Protein AF-A0A4P9XPT5-F1 (afdb_monomer_lite)

InterPro domains:
  IPR007276 Nucleolar protein 14 [PF04147] (50-233)
  IPR007276 Nucleolar protein 14 [PTHR23183] (13-233)

pLDDT: mean 75.63, std 17.25, range [37.19, 98.19]

Sequence (233 aa):
SALKRLKQSLSSAGLIGPTARTQHGKNKQKKTRGAAGDAGAMAERKKRLAQVEQALNPFETKTTRQKHEVVGRKTKGIVGRPGLTKQVGEEKRRKTLLVEMHNKNKAGGIVDRRFGENDTNMSLEDKMLERFTKERQRRSRSGGAGARTFNLEDDGSGDESGLMNLTHMGQSLADIDEFDDYGLGASDDEQGASGKGAISRDIVSQLHFGGFEPVDSNADPDRQKTRAEVMKE

Foldseek 3Di:
DLVVVLVVLCVVLLNDDPSVVVVVPPPPPCVPPPPVVVVVVVVSSVVSVVVSVVVSDCVQKDADDDPDDDPPDDDPPRIDGVVVVVVVVVVVCVVPVVVCVVCVPPPDDDDDPQPCPPPPPDDPVNSVVVVVVVVVVVVVCCVPPNVVLPPPVVVPDDDPDPPPQDDDPRHGPVPPPDPVVVPPPPPPPDPDDDDDPDDDPVCCQPPVDDDPDDPPDDDDPPDDDDPVRVVVD

Radius of gyration: 38.87 Å; chains: 1; bounding box: 85×74×91 Å

Secondary structure (DSSP, 8-state):
-HHHHHHHHHHHTTSSSHHHHHHHHS-GGGGG--HHHHHHHHHHHHHHHHHHHHHH-GGG-EEPPPSS--TT---TTSEE-HHHHHHHHHHHHHHTHHHHHHTTT---------TTSS-SSS-HHHHHHHHHHHHHHHHHHHTTTTSTTT-GGGTTS-----S-S-EETTEEGGG---GGGGT-S-------SS--SS--HHHHHHHTS---S-------TTSPPPHHHHTT-

Organism: NCBI:txid78915

Structure (mmCIF, N/CA/C/O backbone):
data_AF-A0A4P9XPT5-F1
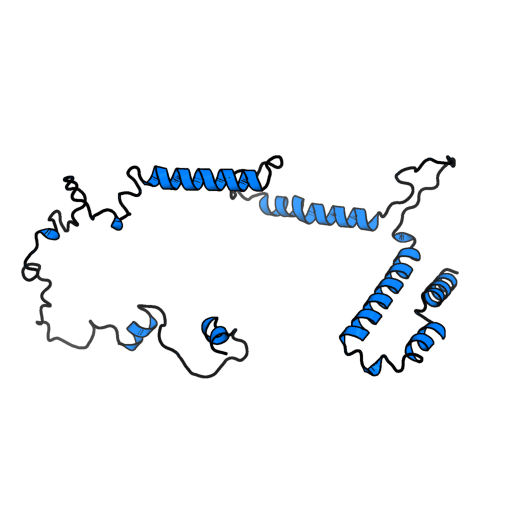#
_entry.id   AF-A0A4P9XPT5-F1
#
loop_
_atom_site.group_PDB
_atom_site.id
_atom_site.type_symbol
_atom_site.label_atom_id
_atom_site.label_alt_id
_atom_site.label_comp_id
_atom_site.label_asym_id
_atom_site.label_entity_id
_atom_site.label_seq_id
_atom_site.pdbx_PDB_ins_code
_atom_site.Cartn_x
_atom_site.Cartn_y
_atom_site.Cartn_z
_atom_site.occupancy
_atom_site.B_iso_or_equiv
_atom_site.auth_seq_id
_atom_site.auth_comp_id
_atom_site.auth_asym_id
_atom_site.auth_atom_id
_atom_site.pdbx_PDB_model_num
ATOM 1 N N . SER A 1 1 ? -13.801 8.825 33.458 1.00 91.75 1 SER A N 1
ATOM 2 C CA . SER A 1 1 ? -12.422 8.323 33.277 1.00 91.75 1 SER A CA 1
ATOM 3 C C . SER A 1 1 ? -12.341 7.425 32.048 1.00 91.75 1 SER A C 1
ATOM 5 O O . SER A 1 1 ? -13.257 6.630 31.833 1.00 91.75 1 SER A O 1
ATOM 7 N N . ALA A 1 2 ? -11.271 7.548 31.254 1.00 90.00 2 ALA A N 1
ATOM 8 C CA . ALA A 1 2 ? -11.006 6.703 30.084 1.00 90.00 2 ALA A CA 1
ATOM 9 C C . ALA A 1 2 ? -10.964 5.208 30.449 1.00 90.00 2 ALA A C 1
ATOM 11 O O . ALA A 1 2 ? -11.564 4.385 29.762 1.00 90.00 2 ALA A O 1
ATOM 12 N N . LEU A 1 3 ? -10.387 4.874 31.608 1.00 93.12 3 LEU A N 1
ATOM 13 C CA . LEU A 1 3 ? -10.322 3.502 32.114 1.00 93.12 3 LEU A CA 1
ATOM 14 C C . LEU A 1 3 ? -11.712 2.887 32.344 1.00 93.12 3 LEU A C 1
ATOM 16 O O . LEU A 1 3 ? -11.932 1.717 32.043 1.00 93.12 3 LEU A O 1
ATOM 20 N N . LYS A 1 4 ? -12.675 3.674 32.845 1.00 94.81 4 LYS A N 1
ATOM 21 C CA . LYS A 1 4 ? -14.059 3.208 33.047 1.00 94.81 4 LYS A CA 1
ATOM 22 C C . LYS A 1 4 ? -14.723 2.867 31.707 1.00 94.81 4 LYS A C 1
ATOM 24 O O . LYS A 1 4 ? -15.371 1.830 31.607 1.00 94.81 4 LYS A O 1
ATOM 29 N N . ARG A 1 5 ? -14.507 3.697 30.677 1.00 92.69 5 ARG A N 1
ATOM 30 C CA . ARG A 1 5 ? -15.014 3.464 29.312 1.00 92.69 5 ARG A CA 1
ATOM 31 C C . ARG A 1 5 ? -14.376 2.228 28.673 1.00 92.69 5 ARG A C 1
ATOM 33 O O . ARG A 1 5 ? -15.099 1.425 28.098 1.00 92.69 5 ARG A O 1
ATOM 40 N N . LEU A 1 6 ? -13.064 2.030 28.845 1.00 93.12 6 LEU A N 1
ATOM 41 C CA . LEU A 1 6 ? -12.367 0.820 28.388 1.00 93.12 6 LEU A CA 1
ATOM 42 C C . LEU A 1 6 ? -12.953 -0.440 29.034 1.00 93.12 6 LEU A C 1
ATOM 44 O O . LEU A 1 6 ? -13.337 -1.368 28.331 1.00 93.12 6 LEU A O 1
ATOM 48 N N . LYS A 1 7 ? -13.071 -0.460 30.369 1.00 93.50 7 LYS A N 1
ATOM 49 C CA . LYS A 1 7 ? -13.628 -1.606 31.109 1.00 93.50 7 LYS A CA 1
ATOM 50 C C . LYS A 1 7 ? -15.060 -1.924 30.673 1.00 93.50 7 LYS A C 1
ATOM 52 O O . LYS A 1 7 ? -15.394 -3.092 30.495 1.00 93.50 7 LYS A O 1
ATOM 57 N N . GLN A 1 8 ? -15.887 -0.899 30.468 1.00 93.38 8 GLN A N 1
ATOM 58 C CA . GLN A 1 8 ? -17.257 -1.065 29.988 1.00 93.38 8 GLN A CA 1
ATOM 59 C C . GLN A 1 8 ? -17.301 -1.607 28.551 1.00 93.38 8 GLN A C 1
ATOM 61 O O . GLN A 1 8 ? -18.036 -2.557 28.307 1.00 93.38 8 GLN A O 1
ATOM 66 N N . SER A 1 9 ? -16.478 -1.070 27.643 1.00 93.19 9 SER A N 1
ATOM 67 C CA . SER A 1 9 ? -16.389 -1.504 26.239 1.00 93.19 9 SER A CA 1
ATOM 68 C C . SER A 1 9 ? -15.895 -2.950 26.100 1.00 93.19 9 SER A C 1
ATOM 70 O O . SER A 1 9 ? -16.480 -3.755 25.378 1.00 93.19 9 SER A O 1
ATOM 72 N N . LEU A 1 10 ? -14.867 -3.331 26.867 1.00 92.69 10 LEU A N 1
ATOM 73 C CA . LEU A 1 10 ? -14.381 -4.713 26.909 1.00 92.69 10 LEU A CA 1
ATOM 74 C C . LEU A 1 10 ? -15.430 -5.673 27.488 1.00 92.69 10 LEU A C 1
ATOM 76 O O . LEU A 1 10 ? -15.540 -6.812 27.033 1.00 92.69 10 LEU A O 1
ATOM 80 N N . SER A 1 11 ? -16.196 -5.226 28.488 1.00 92.56 11 SER A N 1
ATOM 81 C CA . SER A 1 11 ? -17.266 -6.022 29.099 1.00 92.56 11 SER A CA 1
ATOM 82 C C . SER A 1 11 ? -18.428 -6.228 28.124 1.00 92.56 11 SER A C 1
ATOM 84 O O . SER A 1 11 ? -18.873 -7.358 27.925 1.00 92.56 11 SER A O 1
ATOM 86 N N . SER A 1 12 ? -18.865 -5.167 27.432 1.00 91.00 12 SER A N 1
ATOM 87 C CA . SER A 1 12 ? -19.923 -5.246 26.416 1.00 91.00 12 SER A CA 1
ATOM 88 C C . SER A 1 12 ? -19.508 -6.061 25.191 1.00 91.00 12 SER A C 1
ATOM 90 O O . SER A 1 12 ? -20.332 -6.761 24.615 1.00 91.00 12 SER A O 1
ATOM 92 N N . ALA A 1 13 ? -18.224 -6.029 24.820 1.00 89.56 13 ALA A N 1
ATOM 93 C CA . ALA A 1 13 ? -17.664 -6.880 23.770 1.00 89.56 13 ALA A CA 1
ATOM 94 C C . ALA A 1 13 ? -17.514 -8.360 24.194 1.00 89.56 13 ALA A C 1
ATOM 96 O O . ALA A 1 13 ? -17.119 -9.203 23.381 1.00 89.56 13 ALA A O 1
ATOM 97 N N . GLY A 1 14 ? -17.804 -8.690 25.460 1.00 88.00 14 GLY A N 1
ATOM 98 C CA . GLY A 1 14 ? -17.687 -10.041 26.011 1.00 88.00 14 GLY A CA 1
ATOM 99 C C . GLY A 1 14 ? -16.242 -10.530 26.134 1.00 88.00 14 GLY A C 1
ATOM 100 O O . GLY A 1 14 ? -16.008 -11.736 26.149 1.00 88.00 14 GLY A O 1
ATOM 101 N N . LEU A 1 15 ? -15.268 -9.612 26.185 1.00 86.38 15 LEU A N 1
ATOM 102 C CA . LEU A 1 15 ? -13.836 -9.915 26.295 1.00 86.38 15 LEU A CA 1
ATOM 103 C C . LEU A 1 15 ? -13.384 -10.067 27.754 1.00 86.38 15 LEU A C 1
ATOM 105 O O . LEU A 1 15 ? -12.430 -10.797 28.024 1.00 86.38 15 LEU A O 1
ATOM 109 N N . ILE A 1 16 ? -14.062 -9.387 28.684 1.00 88.00 16 ILE A N 1
ATOM 110 C CA . ILE A 1 16 ? -13.792 -9.419 30.128 1.00 88.00 16 ILE A CA 1
ATOM 111 C C . ILE A 1 16 ? -15.097 -9.633 30.910 1.00 88.00 16 ILE A C 1
ATOM 113 O O . ILE A 1 16 ? -16.176 -9.296 30.430 1.00 88.00 16 ILE A O 1
ATOM 117 N N . GLY A 1 17 ? -15.007 -10.179 32.126 1.00 83.69 17 GLY A N 1
ATOM 118 C CA . GLY A 1 17 ? -16.152 -10.361 33.024 1.00 83.69 17 GLY A CA 1
ATOM 119 C C . GLY A 1 17 ? -16.751 -11.778 33.027 1.00 83.69 17 GLY A C 1
ATOM 120 O O . GLY A 1 17 ? -16.202 -12.700 32.419 1.00 83.69 17 GLY A O 1
ATOM 121 N N . PRO A 1 18 ? -17.851 -12.003 33.771 1.00 76.94 18 PRO A N 1
ATOM 122 C CA . PRO A 1 18 ? -18.497 -13.316 33.879 1.00 76.94 18 PRO A CA 1
ATOM 123 C C . PRO A 1 18 ? -19.087 -13.781 32.540 1.00 76.94 18 PRO A C 1
ATOM 125 O O . PRO A 1 18 ? -19.004 -14.961 32.206 1.00 76.94 18 PRO A O 1
ATOM 128 N N . THR A 1 19 ? -19.584 -12.851 31.722 1.00 69.06 19 THR A N 1
ATOM 129 C CA . THR A 1 19 ? -20.122 -13.107 30.377 1.00 69.06 19 THR A CA 1
ATOM 130 C C . THR A 1 19 ? -19.079 -13.723 29.439 1.00 69.06 19 THR A C 1
ATOM 132 O O . THR A 1 19 ? -19.399 -14.672 28.724 1.00 69.06 19 THR A O 1
ATOM 135 N N . ALA A 1 20 ? -17.815 -13.293 29.527 1.00 68.44 20 ALA A N 1
ATOM 136 C CA . ALA A 1 20 ? -16.694 -13.866 28.774 1.00 68.44 20 ALA A CA 1
ATOM 137 C C . ALA A 1 20 ? -16.430 -15.347 29.120 1.00 68.44 20 ALA A C 1
ATOM 139 O O . ALA A 1 20 ? -16.076 -16.140 28.250 1.00 68.44 20 ALA A O 1
ATOM 140 N N . ARG A 1 21 ? -16.645 -15.744 30.385 1.00 63.12 21 ARG A N 1
ATOM 141 C CA . ARG A 1 21 ? -16.463 -17.131 30.861 1.00 63.12 21 ARG A CA 1
ATOM 142 C C . ARG A 1 21 ? -17.658 -18.031 30.542 1.00 63.12 21 ARG A C 1
ATOM 144 O O . ARG A 1 21 ? -17.477 -19.203 30.223 1.00 63.12 21 ARG A O 1
ATOM 151 N N . THR A 1 22 ? -18.879 -17.494 30.568 1.00 56.19 22 THR A N 1
ATOM 152 C CA . THR A 1 22 ? -20.107 -18.287 30.344 1.00 56.19 22 THR A CA 1
ATOM 153 C C . THR A 1 22 ? -20.252 -18.848 28.926 1.00 56.19 22 THR A C 1
ATOM 155 O O . THR A 1 22 ? -20.901 -19.876 28.747 1.00 56.19 22 THR A O 1
ATOM 158 N N . GLN A 1 23 ? -19.590 -18.245 27.933 1.00 54.78 23 GLN A N 1
ATOM 159 C CA . GLN A 1 23 ? -19.525 -18.768 26.560 1.00 54.78 23 GLN A CA 1
ATOM 160 C C . GLN A 1 23 ? -18.628 -20.016 26.442 1.00 54.78 23 GLN A C 1
ATOM 162 O O . GLN A 1 23 ? -18.761 -20.790 25.498 1.00 54.78 23 GLN A O 1
ATOM 167 N N . HIS A 1 24 ? -17.731 -20.240 27.408 1.00 51.66 24 HIS A N 1
ATOM 168 C CA . HIS A 1 24 ? -16.845 -21.405 27.445 1.00 51.66 24 HIS A CA 1
ATOM 169 C C . HIS A 1 24 ? -17.481 -22.613 28.162 1.00 51.66 24 HIS A C 1
ATOM 171 O O . HIS A 1 24 ? -17.104 -23.750 27.903 1.00 51.66 24 HIS A O 1
ATOM 177 N N . GLY A 1 25 ? -18.472 -22.382 29.035 1.00 46.56 25 GLY A N 1
ATOM 178 C CA . GLY A 1 25 ? -19.049 -23.414 29.909 1.00 46.56 25 GLY A CA 1
ATOM 179 C C . GLY A 1 25 ? -20.320 -24.116 29.411 1.00 46.56 25 GLY A C 1
ATOM 180 O O . GLY A 1 25 ? -20.680 -25.147 29.969 1.00 46.56 25 GLY A O 1
ATOM 181 N N . LYS A 1 26 ? -21.019 -23.599 28.387 1.00 49.19 26 LYS A N 1
ATOM 182 C CA . LYS A 1 26 ? -22.335 -24.140 27.969 1.00 49.19 26 LYS A CA 1
ATOM 183 C C . LYS A 1 26 ? -22.327 -25.055 26.738 1.00 49.19 26 LYS A C 1
ATOM 185 O O . LYS A 1 26 ? -23.293 -25.780 26.532 1.00 49.19 26 LYS A O 1
ATOM 190 N N . ASN A 1 27 ? -21.239 -25.121 25.968 1.00 48.41 27 ASN A N 1
ATOM 191 C CA . ASN A 1 27 ? -21.180 -25.979 24.780 1.00 48.41 27 ASN A CA 1
ATOM 192 C C . ASN A 1 27 ? -20.414 -27.277 25.055 1.00 48.41 27 ASN A C 1
ATOM 194 O O . ASN A 1 27 ? -19.260 -27.434 24.656 1.00 48.41 27 ASN A O 1
ATOM 198 N N . LYS A 1 28 ? -21.106 -28.262 25.645 1.00 47.75 28 LYS A N 1
ATOM 199 C CA . LYS A 1 28 ? -20.673 -29.677 25.682 1.00 47.75 28 LYS A CA 1
ATOM 200 C C . LYS A 1 28 ? -20.378 -30.253 24.279 1.00 47.75 28 LYS A C 1
ATOM 202 O O . LYS A 1 28 ? -19.689 -31.258 24.178 1.00 47.75 28 LYS A O 1
ATOM 207 N N . GLN A 1 29 ? -20.815 -29.583 23.207 1.00 51.34 29 GLN A N 1
ATOM 208 C CA . GLN A 1 29 ? -20.503 -29.915 21.810 1.00 51.34 29 GLN A CA 1
ATOM 209 C C . GLN A 1 29 ? -19.170 -29.354 21.274 1.00 51.34 29 GLN A C 1
ATOM 211 O O . GLN A 1 29 ? -18.827 -29.609 20.126 1.00 51.34 29 GLN A O 1
ATOM 216 N N . LYS A 1 30 ? -18.384 -28.594 22.054 1.00 52.25 30 LYS A N 1
ATOM 217 C CA . LYS A 1 30 ? -17.086 -28.077 21.570 1.00 52.25 30 LYS A CA 1
ATOM 218 C C . LYS A 1 30 ? -15.934 -29.086 21.692 1.00 52.25 30 LYS A C 1
ATOM 220 O O . LYS A 1 30 ? -14.900 -28.870 21.077 1.00 52.25 30 LYS A O 1
ATOM 225 N N . LYS A 1 31 ? -16.123 -30.205 22.408 1.00 49.69 31 LYS A N 1
ATOM 226 C CA . LYS A 1 31 ? -15.125 -31.291 22.508 1.00 49.69 31 LYS A CA 1
ATOM 227 C C . LYS A 1 31 ? -14.880 -32.042 21.185 1.00 49.69 31 LYS A C 1
ATOM 229 O O . LYS A 1 31 ? -13.920 -32.793 21.112 1.00 49.69 31 LYS A O 1
ATOM 234 N N . THR A 1 32 ? -15.701 -31.828 20.153 1.00 51.91 32 THR A N 1
ATOM 235 C CA . THR A 1 32 ? -15.552 -32.454 18.821 1.00 51.91 32 THR A CA 1
ATOM 236 C C . THR A 1 32 ? -14.986 -31.510 17.759 1.00 51.91 32 THR A C 1
ATOM 238 O O . THR A 1 32 ? -14.671 -31.937 16.651 1.00 51.91 32 THR A O 1
ATOM 241 N N . ARG A 1 33 ? -14.833 -30.216 18.069 1.00 55.00 33 ARG A N 1
ATOM 242 C CA . ARG A 1 33 ? -14.182 -29.257 17.175 1.00 55.00 33 ARG A CA 1
ATOM 243 C C . ARG A 1 33 ? -12.695 -29.251 17.509 1.00 55.00 33 ARG A C 1
ATOM 245 O O . ARG A 1 33 ? -12.303 -28.636 18.494 1.00 55.00 33 ARG A O 1
ATOM 252 N N . GLY A 1 34 ? -11.893 -29.955 16.710 1.00 57.28 34 GLY A N 1
ATOM 253 C CA . GLY A 1 34 ? -10.428 -29.931 16.801 1.00 57.28 34 GLY A CA 1
ATOM 254 C C . GLY A 1 34 ? -9.836 -28.520 16.640 1.00 57.28 34 GLY A C 1
ATOM 255 O O . GLY A 1 34 ? -10.566 -27.531 16.561 1.00 57.28 34 GLY A O 1
ATOM 256 N N . ALA A 1 35 ? -8.508 -28.418 16.542 1.00 61.19 35 ALA A N 1
ATOM 257 C CA . ALA A 1 35 ? -7.750 -27.155 16.525 1.00 61.19 35 ALA A CA 1
ATOM 258 C C . ALA A 1 35 ? -8.332 -26.034 15.622 1.00 61.19 35 ALA A C 1
ATOM 260 O O . ALA A 1 35 ? -8.276 -24.855 15.977 1.00 61.19 35 ALA A O 1
ATOM 261 N N . ALA A 1 36 ? -8.977 -26.382 14.501 1.00 58.88 36 ALA A N 1
ATOM 262 C CA . ALA A 1 36 ? -9.632 -25.438 13.590 1.00 58.88 36 ALA A CA 1
ATOM 263 C C . ALA A 1 36 ? -10.799 -24.638 14.218 1.00 58.88 36 ALA A C 1
ATOM 265 O O . ALA A 1 36 ? -10.984 -23.458 13.916 1.00 58.88 36 ALA A O 1
ATOM 266 N N . GLY A 1 37 ? -11.584 -25.241 15.119 1.00 65.00 37 GLY A N 1
ATOM 267 C CA . GLY A 1 37 ? -12.699 -24.557 15.788 1.00 65.00 37 GLY A CA 1
ATOM 268 C C . GLY A 1 37 ? -12.259 -23.603 16.901 1.00 65.00 37 GLY A C 1
ATOM 269 O O . GLY A 1 37 ? -12.996 -22.675 17.249 1.00 65.00 37 GLY A O 1
ATOM 270 N N . ASP A 1 38 ? -11.062 -23.810 17.448 1.00 69.88 38 ASP A N 1
ATOM 271 C CA . ASP A 1 38 ? -10.470 -22.914 18.441 1.00 69.88 38 ASP A CA 1
ATOM 272 C C . ASP A 1 38 ? -9.763 -21.724 17.773 1.00 69.88 38 ASP A C 1
ATOM 274 O O . ASP A 1 38 ? -9.916 -20.579 18.206 1.00 69.88 38 ASP A O 1
ATOM 278 N N . ALA A 1 39 ? -9.122 -21.957 16.622 1.00 76.50 39 ALA A N 1
ATOM 279 C CA . ALA A 1 39 ? -8.556 -20.901 15.782 1.00 76.50 39 ALA A CA 1
ATOM 280 C C . ALA A 1 39 ? -9.610 -19.862 15.344 1.00 76.50 39 ALA A C 1
ATOM 282 O O . ALA A 1 39 ? -9.365 -18.656 15.433 1.00 76.50 39 ALA A O 1
ATOM 283 N N . GLY A 1 40 ? -10.810 -20.304 14.944 1.00 80.62 40 GLY A N 1
ATOM 284 C CA . GLY A 1 40 ? -11.911 -19.406 14.570 1.00 80.62 40 GLY A CA 1
ATOM 285 C C . GLY A 1 40 ? -12.417 -18.539 15.731 1.00 80.62 40 GLY A C 1
ATOM 286 O O . GLY A 1 40 ? -12.615 -17.334 15.571 1.00 80.62 40 GLY A O 1
ATOM 287 N N . ALA A 1 41 ? -12.553 -19.119 16.929 1.00 80.75 41 ALA A N 1
ATOM 288 C CA . ALA A 1 41 ? -12.962 -18.382 18.127 1.00 80.75 41 ALA A CA 1
ATOM 289 C C . ALA A 1 41 ? -11.900 -17.356 18.567 1.00 80.75 41 ALA A C 1
ATOM 291 O O . ALA A 1 41 ? -12.230 -16.240 18.979 1.00 80.75 41 ALA A O 1
ATOM 292 N N . MET A 1 42 ? -10.616 -17.702 18.436 1.00 82.75 42 MET A N 1
ATOM 293 C CA . MET A 1 42 ? -9.505 -16.784 18.691 1.00 82.75 42 MET A CA 1
ATOM 294 C C . MET A 1 42 ? -9.459 -15.635 17.678 1.00 82.75 42 MET A C 1
ATOM 296 O O . MET A 1 42 ? -9.241 -14.486 18.068 1.00 82.75 42 MET A O 1
ATOM 300 N N . ALA A 1 43 ? -9.700 -15.910 16.395 1.00 89.38 43 ALA A N 1
ATOM 301 C CA . ALA A 1 43 ? -9.763 -14.884 15.356 1.00 89.38 43 ALA A CA 1
ATOM 302 C C . ALA A 1 43 ? -10.911 -13.893 15.604 1.00 89.38 43 ALA A C 1
ATOM 304 O O . ALA A 1 43 ? -10.718 -12.678 15.518 1.00 89.38 43 ALA A O 1
ATOM 305 N N . GLU A 1 44 ? -12.087 -14.389 15.991 1.00 88.38 44 GLU A N 1
ATOM 306 C CA . GLU A 1 44 ? -13.225 -13.539 16.336 1.00 88.38 44 GLU A CA 1
ATOM 307 C C . GLU A 1 44 ? -12.930 -12.665 17.564 1.00 88.38 44 GLU A C 1
ATOM 309 O O . GLU A 1 44 ? -13.201 -11.461 17.562 1.00 88.38 44 GLU A O 1
ATOM 314 N N . ARG A 1 45 ? -12.293 -13.239 18.591 1.00 89.25 45 ARG A N 1
ATOM 315 C CA . ARG A 1 45 ? -11.852 -12.499 19.778 1.00 89.25 45 ARG A CA 1
ATOM 316 C C . ARG A 1 45 ? -10.857 -11.391 19.421 1.00 89.25 45 ARG A C 1
ATOM 318 O O . ARG A 1 4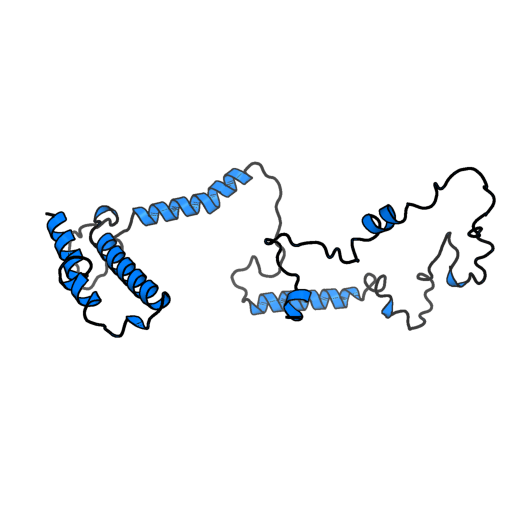5 ? -11.027 -10.264 19.885 1.00 89.25 45 ARG A O 1
ATOM 325 N N . LYS A 1 46 ? -9.863 -11.681 18.570 1.00 92.38 46 LYS A N 1
ATOM 326 C CA . LYS A 1 46 ? -8.903 -10.685 18.056 1.00 92.38 46 LYS A CA 1
ATOM 327 C C . LYS A 1 46 ? -9.607 -9.572 17.282 1.00 92.38 46 LYS A C 1
ATOM 329 O O . LYS A 1 46 ? -9.298 -8.405 17.492 1.00 92.38 46 LYS A O 1
ATOM 334 N N . LYS A 1 47 ? -10.593 -9.907 16.445 1.00 93.12 47 LYS A N 1
ATOM 335 C CA . LYS A 1 47 ? -11.385 -8.922 15.692 1.00 93.12 47 LYS A CA 1
ATOM 336 C C . LYS A 1 47 ? -12.155 -7.979 16.620 1.00 93.12 47 LYS A C 1
ATOM 338 O O . LYS A 1 47 ? -12.108 -6.768 16.425 1.00 93.12 47 LYS A O 1
ATOM 343 N N . ARG A 1 48 ? -12.831 -8.516 17.643 1.00 92.25 48 ARG A N 1
ATOM 344 C CA . ARG A 1 48 ? -13.552 -7.708 18.644 1.00 92.25 48 ARG A CA 1
ATOM 345 C C . ARG A 1 48 ? -12.600 -6.818 19.443 1.00 92.25 48 ARG A C 1
ATOM 347 O O . ARG A 1 48 ? -12.908 -5.653 19.669 1.00 92.25 48 ARG A O 1
ATOM 354 N N . LEU A 1 49 ? -11.435 -7.338 19.834 1.00 93.25 49 LEU A N 1
ATOM 355 C CA . LEU A 1 49 ? -10.412 -6.551 20.525 1.00 93.25 49 LEU A CA 1
ATOM 356 C C . LEU A 1 49 ? -9.905 -5.397 19.647 1.00 93.25 49 LEU A C 1
ATOM 358 O O . LEU A 1 49 ? -9.926 -4.254 20.092 1.00 93.25 49 LEU A O 1
ATOM 362 N N . ALA A 1 50 ? -9.566 -5.671 18.386 1.00 93.31 50 ALA A N 1
ATOM 363 C CA . ALA A 1 50 ? -9.114 -4.654 17.437 1.00 93.31 50 ALA A CA 1
ATOM 364 C C . ALA A 1 50 ? -10.168 -3.556 17.205 1.00 93.31 50 ALA A C 1
ATOM 366 O O . ALA A 1 50 ? -9.827 -2.384 17.067 1.00 93.31 50 ALA A O 1
ATOM 367 N N . GLN A 1 51 ? -11.459 -3.906 17.198 1.00 91.94 51 GLN A N 1
ATOM 368 C CA . GLN A 1 51 ? -12.543 -2.920 17.126 1.00 91.94 51 GLN A CA 1
ATOM 369 C C . GLN A 1 51 ? -12.577 -2.011 18.360 1.00 91.94 51 GLN A C 1
ATOM 371 O O . GLN A 1 51 ? -12.723 -0.798 18.216 1.00 91.94 51 GLN A O 1
ATOM 376 N N . VAL A 1 52 ? -12.416 -2.574 19.563 1.00 92.56 52 VAL A N 1
ATOM 377 C CA . VAL A 1 52 ? -12.358 -1.790 20.806 1.00 92.56 52 VAL A CA 1
ATOM 378 C C . VAL A 1 52 ? -11.133 -0.876 20.815 1.00 92.56 52 VAL A C 1
ATOM 380 O O . VAL A 1 52 ? -11.257 0.294 21.168 1.00 92.56 52 VAL A O 1
ATOM 383 N N . GLU A 1 53 ? -9.974 -1.374 20.388 1.00 91.25 53 GLU A N 1
ATOM 384 C CA . GLU A 1 53 ? -8.735 -0.594 20.289 1.00 91.25 53 GLU A CA 1
ATOM 385 C C . GLU A 1 53 ? -8.876 0.585 19.318 1.00 91.25 53 GLU A C 1
ATOM 387 O O . GLU A 1 53 ? -8.545 1.718 19.668 1.00 91.25 53 GLU A O 1
ATOM 392 N N . GLN A 1 54 ? -9.430 0.348 18.125 1.00 88.81 54 GLN A N 1
ATOM 393 C CA . GLN A 1 54 ? -9.647 1.397 17.124 1.00 88.81 54 GLN A CA 1
ATOM 394 C C . GLN A 1 54 ? -10.690 2.428 17.565 1.00 88.81 54 GLN A C 1
ATOM 396 O O . GLN A 1 54 ? -10.524 3.614 17.294 1.00 88.81 54 GLN A O 1
ATOM 401 N N . ALA A 1 55 ? -11.757 1.998 18.243 1.00 88.12 55 ALA A N 1
ATOM 402 C CA . ALA A 1 55 ? -12.811 2.897 18.706 1.00 88.12 55 ALA A CA 1
ATOM 403 C C . ALA A 1 55 ? -12.380 3.752 19.905 1.00 88.12 55 ALA A C 1
ATOM 405 O O . ALA A 1 55 ? -12.881 4.862 20.084 1.00 88.12 55 ALA A O 1
ATOM 406 N N . LEU A 1 56 ? -11.484 3.233 20.751 1.00 89.56 56 LEU A N 1
ATOM 407 C CA . LEU A 1 56 ? -11.087 3.905 21.984 1.00 89.56 56 LEU A CA 1
ATOM 408 C C . LEU A 1 56 ? -9.828 4.764 21.841 1.00 89.56 56 LEU A C 1
ATOM 410 O O . LEU A 1 56 ? -9.557 5.543 22.749 1.00 89.56 56 LEU A O 1
ATOM 414 N N . ASN A 1 57 ? -9.067 4.647 20.750 1.00 89.69 57 ASN A N 1
ATOM 415 C CA . ASN A 1 57 ? -7.884 5.473 20.522 1.00 89.69 57 ASN A CA 1
ATOM 416 C C . ASN A 1 57 ? -8.243 6.789 19.793 1.00 89.69 57 ASN A C 1
ATOM 418 O O . ASN A 1 57 ? -8.380 6.787 18.568 1.00 89.69 57 ASN A O 1
ATOM 422 N N . PRO A 1 58 ? -8.351 7.934 20.501 1.00 90.19 58 PRO A N 1
ATOM 423 C CA . PRO A 1 58 ? -8.701 9.205 19.873 1.00 90.19 58 PRO A CA 1
ATOM 424 C C . PRO A 1 58 ? -7.542 9.826 19.081 1.00 90.19 58 PRO A C 1
ATOM 426 O O . PRO A 1 58 ? -7.779 10.722 18.277 1.00 90.19 58 PRO A O 1
ATOM 429 N N . PHE A 1 59 ? -6.296 9.392 19.298 1.00 91.38 59 PHE A N 1
ATOM 430 C CA . PHE A 1 59 ? -5.113 10.028 18.707 1.00 91.38 59 PHE A CA 1
ATOM 431 C C . PHE A 1 59 ? -4.879 9.626 17.246 1.00 91.38 59 PHE A C 1
ATOM 433 O O . PHE A 1 59 ? -4.213 10.345 16.504 1.00 91.38 59 PHE A O 1
ATOM 440 N N . GLU A 1 60 ? -5.475 8.518 16.804 1.00 90.69 60 GLU A N 1
ATOM 441 C CA . GLU A 1 60 ? -5.406 8.056 15.411 1.00 90.69 60 GLU A CA 1
ATOM 442 C C . GLU A 1 60 ? -6.362 8.808 14.476 1.00 90.69 60 GLU A C 1
ATOM 444 O O . GLU A 1 60 ? -6.216 8.760 13.251 1.00 90.69 60 GLU A O 1
ATOM 449 N N . THR A 1 61 ? -7.352 9.510 15.035 1.00 91.50 61 THR A N 1
ATOM 450 C CA . THR A 1 61 ? -8.386 10.224 14.282 1.00 91.50 61 THR A CA 1
ATOM 451 C C . THR A 1 61 ? -8.331 11.718 14.562 1.00 91.50 61 THR A C 1
ATOM 453 O O . THR A 1 61 ? -8.495 12.161 15.692 1.00 91.50 61 THR A O 1
ATOM 456 N N . LYS A 1 62 ? -8.174 12.522 13.512 1.00 92.75 62 LYS A N 1
ATOM 457 C CA . LYS A 1 62 ? -8.325 13.975 13.578 1.00 92.75 62 LYS A CA 1
ATOM 458 C C . LYS A 1 62 ? -9.759 14.340 13.207 1.00 92.75 62 LYS A C 1
ATOM 460 O O . LYS A 1 62 ? -10.165 14.117 12.069 1.00 92.75 62 LYS A O 1
ATOM 465 N N . THR A 1 63 ? -10.496 14.924 14.146 1.00 91.75 63 THR A N 1
ATOM 466 C CA . THR A 1 63 ? -11.853 15.446 13.932 1.00 91.75 63 THR A CA 1
ATOM 467 C C . THR A 1 63 ? -11.850 16.972 13.923 1.00 91.75 63 THR A C 1
ATOM 469 O O . THR A 1 63 ? -11.384 17.593 14.878 1.00 91.75 63 THR A O 1
ATOM 472 N N . THR A 1 64 ? -12.393 17.587 12.874 1.00 90.75 64 THR A N 1
ATOM 473 C CA . THR A 1 64 ? -12.575 19.042 12.776 1.00 90.75 64 THR A CA 1
ATOM 474 C C . THR A 1 64 ? -13.998 19.413 13.186 1.00 90.75 64 THR A C 1
ATOM 476 O O . THR A 1 64 ? -14.960 18.839 12.676 1.00 90.75 64 THR A O 1
ATOM 479 N N . ARG A 1 65 ? -14.154 20.396 14.081 1.00 89.88 65 ARG A N 1
ATOM 480 C CA . ARG A 1 65 ? -15.478 20.898 14.476 1.00 89.88 65 ARG A CA 1
ATOM 481 C C . ARG A 1 65 ? -16.063 21.762 13.357 1.00 89.88 65 ARG A C 1
ATOM 483 O O . ARG A 1 65 ? -15.415 22.708 12.909 1.00 89.88 65 ARG A O 1
ATOM 490 N N . GLN A 1 66 ? -17.276 21.447 12.910 1.00 87.94 66 GLN A N 1
ATOM 491 C CA . GLN A 1 66 ? -18.000 22.304 11.971 1.00 87.94 66 GLN A CA 1
ATOM 492 C C . GLN A 1 66 ? -18.440 23.593 12.671 1.00 87.94 66 GLN A C 1
ATOM 494 O O . GLN A 1 66 ? -18.785 23.575 13.850 1.00 87.94 66 GLN A O 1
ATOM 499 N N . LYS A 1 67 ? -18.420 24.712 11.941 1.00 89.94 67 LYS A N 1
ATOM 500 C CA . LYS A 1 67 ? -18.929 25.994 12.452 1.00 89.94 67 LYS A CA 1
ATOM 501 C C . LYS A 1 67 ? -20.460 26.026 12.470 1.00 89.94 67 LYS A C 1
ATOM 503 O O . LYS A 1 67 ? -21.040 26.512 13.430 1.00 89.94 67 LYS A O 1
ATOM 508 N N . HIS A 1 68 ? -21.082 25.478 11.427 1.00 89.88 68 HIS A N 1
ATOM 509 C CA . HIS A 1 68 ? -22.530 25.391 11.267 1.00 89.88 68 HIS A CA 1
ATOM 510 C C . HIS A 1 68 ? -22.895 23.983 10.808 1.00 89.88 68 HIS A C 1
ATOM 512 O O . HIS A 1 68 ? -22.245 23.445 9.907 1.00 89.88 68 HIS A O 1
ATOM 518 N N . GLU A 1 69 ? -23.918 23.403 11.426 1.00 88.06 69 GLU A N 1
ATOM 519 C CA . GLU A 1 69 ? -24.476 22.121 11.016 1.00 88.06 69 GLU A CA 1
ATOM 520 C C . GLU A 1 69 ? -25.431 22.348 9.843 1.00 88.06 69 GLU A C 1
ATOM 522 O O . GLU A 1 69 ? -26.391 23.108 9.942 1.00 88.06 69 GLU A O 1
ATOM 527 N N . VAL A 1 70 ? -25.148 21.706 8.710 1.00 87.88 70 VAL A N 1
ATOM 528 C CA . VAL A 1 70 ? -26.022 21.743 7.534 1.00 87.88 70 VAL A CA 1
ATOM 529 C C . VAL A 1 70 ? -26.636 20.363 7.368 1.00 87.88 70 VAL A C 1
ATOM 531 O O . VAL A 1 70 ? -25.970 19.422 6.925 1.00 87.88 70 VAL A O 1
ATOM 534 N N . VAL A 1 71 ? -27.912 20.248 7.733 1.00 88.00 71 VAL A N 1
ATOM 535 C CA . VAL A 1 71 ? -28.674 19.000 7.634 1.00 88.00 71 VAL A CA 1
ATOM 536 C C . VAL A 1 71 ? -28.680 18.514 6.180 1.00 88.00 71 VAL A C 1
ATOM 538 O O . VAL A 1 71 ? -28.878 19.287 5.247 1.00 88.00 71 VAL A O 1
ATOM 541 N N . GLY A 1 72 ? -28.404 17.226 5.975 1.00 88.44 72 GLY A N 1
ATOM 542 C CA . GLY A 1 72 ? -28.382 16.595 4.650 1.00 88.44 72 GLY A CA 1
ATOM 543 C C . GLY A 1 72 ? -27.064 16.720 3.872 1.00 88.44 72 GLY A C 1
ATOM 544 O O . GLY A 1 72 ? -26.883 16.012 2.881 1.00 88.44 72 GLY A O 1
ATOM 545 N N . ARG A 1 73 ? -26.092 17.534 4.319 1.00 87.56 73 ARG A N 1
ATOM 546 C CA . ARG A 1 73 ? -24.805 17.691 3.617 1.00 87.56 73 ARG A CA 1
ATOM 547 C C . ARG A 1 73 ? -23.681 16.886 4.270 1.00 87.56 73 ARG A C 1
ATOM 549 O O . ARG A 1 73 ? -23.184 17.223 5.341 1.00 87.56 73 ARG A O 1
ATOM 556 N N . LYS A 1 74 ? -23.168 15.875 3.559 1.00 83.94 74 LYS A N 1
ATOM 557 C CA . LYS A 1 74 ? -21.916 15.191 3.931 1.00 83.94 74 LYS A CA 1
ATOM 558 C C . LYS A 1 74 ? -20.726 16.099 3.610 1.00 83.94 74 LYS A C 1
ATOM 560 O O . LYS A 1 74 ? -20.311 16.190 2.455 1.00 83.94 74 LYS A O 1
ATOM 565 N N . THR A 1 75 ? -20.171 16.788 4.606 1.00 83.12 75 THR A N 1
ATOM 566 C CA . THR A 1 75 ? -18.940 17.560 4.392 1.00 83.12 75 THR A CA 1
ATOM 567 C C . THR A 1 75 ? -17.732 16.620 4.417 1.00 83.12 75 THR A C 1
ATOM 569 O O . THR A 1 75 ? -17.521 15.836 5.344 1.00 83.12 75 THR A O 1
ATOM 572 N N . LYS A 1 76 ? -16.955 16.633 3.332 1.00 86.25 76 LYS A N 1
ATOM 573 C CA . LYS A 1 76 ? -15.728 15.837 3.221 1.00 86.25 76 LYS A CA 1
ATOM 574 C C . LYS A 1 76 ? -14.665 16.447 4.143 1.00 86.25 76 LYS A C 1
ATOM 576 O O . LYS A 1 76 ? -14.542 17.665 4.209 1.00 86.25 76 LYS A O 1
ATOM 581 N N . GLY A 1 77 ? -13.898 15.610 4.843 1.00 84.50 77 GLY A N 1
ATOM 582 C CA . GLY A 1 77 ? -12.780 16.065 5.683 1.00 84.50 77 GLY A CA 1
ATOM 583 C C . GLY A 1 77 ? -13.117 16.419 7.138 1.00 84.50 77 GLY A C 1
ATOM 584 O O . GLY A 1 77 ? -12.253 16.950 7.832 1.00 84.50 77 GLY A O 1
ATOM 585 N N . ILE A 1 78 ? -14.325 16.104 7.632 1.00 87.31 78 ILE A N 1
ATOM 586 C CA . ILE A 1 78 ? -14.650 16.218 9.072 1.00 87.31 78 ILE A CA 1
ATOM 587 C C . ILE A 1 78 ? -13.748 15.297 9.898 1.00 87.31 78 ILE A C 1
ATOM 589 O O . ILE A 1 78 ? -13.290 15.682 10.969 1.00 87.31 78 ILE A O 1
ATOM 593 N N . VAL A 1 79 ? -13.503 14.083 9.401 1.00 90.00 79 VAL A N 1
ATOM 594 C CA . VAL A 1 79 ? -12.698 13.058 10.067 1.00 90.00 79 VAL A CA 1
ATOM 595 C C . VAL A 1 79 ? -11.584 12.624 9.125 1.00 90.00 79 VAL A C 1
ATOM 597 O O . VAL A 1 79 ? -11.833 12.320 7.959 1.00 90.00 79 VAL A O 1
ATOM 600 N N . GLY A 1 80 ? -10.355 12.591 9.630 1.00 91.62 80 GLY A N 1
ATOM 601 C CA . GLY A 1 80 ? -9.187 12.075 8.921 1.00 91.62 80 GLY A CA 1
ATOM 602 C C . GLY A 1 80 ? -8.347 11.166 9.811 1.00 91.62 80 GLY A C 1
ATOM 603 O O . GLY A 1 80 ? -8.409 11.261 11.034 1.00 91.62 80 GLY A O 1
ATOM 604 N N . ARG A 1 81 ? -7.540 10.295 9.198 1.00 93.19 81 ARG A N 1
ATOM 605 C CA . ARG A 1 81 ? -6.605 9.395 9.896 1.00 93.19 81 ARG A CA 1
ATOM 606 C C . ARG A 1 81 ? -5.160 9.784 9.565 1.00 93.19 81 ARG A C 1
ATOM 608 O O . ARG A 1 81 ? -4.570 9.192 8.664 1.00 93.19 81 ARG A O 1
ATOM 615 N N . PRO A 1 82 ? -4.595 10.811 10.229 1.00 94.19 82 PRO A N 1
ATOM 616 C CA . PRO A 1 82 ? -3.286 11.351 9.867 1.00 94.19 82 PRO A CA 1
ATOM 617 C C . PRO A 1 82 ? -2.152 10.324 9.982 1.00 94.19 82 PRO A C 1
ATOM 619 O O . PRO A 1 82 ? -1.243 10.372 9.158 1.00 94.19 82 PRO A O 1
ATOM 622 N N . GLY A 1 83 ? -2.206 9.399 10.950 1.00 94.12 83 GLY A N 1
ATOM 623 C CA . GLY A 1 83 ? -1.205 8.337 11.112 1.00 94.12 83 GLY A CA 1
ATOM 624 C C . GLY A 1 83 ? -1.100 7.451 9.870 1.00 94.12 83 GLY A C 1
ATOM 625 O O . GLY A 1 83 ? -0.033 7.350 9.267 1.00 94.12 83 GLY A O 1
ATOM 626 N N . LEU A 1 84 ? -2.237 6.919 9.408 1.00 93.38 84 LEU A N 1
ATOM 627 C CA . LEU A 1 84 ? -2.297 6.103 8.192 1.00 93.38 84 LEU A CA 1
ATOM 628 C C . LEU A 1 84 ? -1.866 6.875 6.943 1.00 93.38 84 LEU A C 1
ATOM 630 O O . LEU A 1 84 ? -1.100 6.357 6.136 1.00 93.38 84 LEU A O 1
ATOM 634 N N . THR A 1 85 ? -2.323 8.119 6.774 1.00 95.25 85 THR A N 1
ATOM 635 C CA . THR A 1 85 ? -1.946 8.920 5.600 1.00 95.25 85 THR A CA 1
ATOM 636 C C . THR A 1 85 ? -0.440 9.180 5.558 1.00 95.25 85 THR A C 1
ATOM 638 O O . THR A 1 85 ? 0.163 9.096 4.489 1.00 95.25 85 THR A O 1
ATOM 641 N N . LYS A 1 86 ? 0.182 9.463 6.712 1.00 96.50 86 LYS A N 1
ATOM 642 C CA . LYS A 1 86 ? 1.638 9.623 6.815 1.00 96.50 86 LYS A CA 1
ATOM 643 C C . LYS A 1 86 ? 2.365 8.323 6.490 1.00 96.50 86 LYS A C 1
ATOM 645 O O . LYS A 1 86 ? 3.285 8.358 5.683 1.00 96.50 86 LYS A O 1
ATOM 650 N N . GLN A 1 87 ? 1.921 7.195 7.046 1.00 97.12 87 GLN A N 1
ATOM 651 C CA . GLN A 1 87 ? 2.511 5.886 6.765 1.00 97.12 87 GLN A CA 1
ATOM 652 C C . GLN A 1 87 ? 2.469 5.558 5.268 1.00 97.12 87 GLN A C 1
ATOM 654 O O . GLN A 1 87 ? 3.499 5.244 4.682 1.00 97.12 87 GLN A O 1
ATOM 659 N N . VAL A 1 88 ? 1.307 5.706 4.627 1.00 97.81 88 VAL A N 1
ATOM 660 C CA . VAL A 1 88 ? 1.161 5.481 3.180 1.00 97.81 88 VAL A CA 1
ATOM 661 C C . VAL A 1 88 ? 2.057 6.433 2.382 1.00 97.81 88 VAL A C 1
ATOM 663 O O . VAL A 1 88 ? 2.629 6.039 1.367 1.00 97.81 88 VAL A O 1
ATOM 666 N N . GLY A 1 89 ? 2.203 7.684 2.827 1.00 98.12 89 GLY A N 1
ATOM 667 C CA . GLY A 1 89 ? 3.123 8.649 2.226 1.00 98.12 89 GLY A CA 1
ATOM 668 C C . GLY A 1 89 ? 4.585 8.202 2.303 1.00 98.12 89 GLY A C 1
ATOM 669 O O . GLY A 1 89 ? 5.280 8.227 1.290 1.00 98.12 89 GLY A O 1
ATOM 670 N N . GLU A 1 90 ? 5.036 7.743 3.470 1.00 98.12 90 GLU A N 1
ATOM 671 C CA . GLU A 1 90 ? 6.387 7.198 3.650 1.00 98.12 90 GLU A CA 1
ATOM 672 C C . GLU A 1 90 ? 6.612 5.937 2.813 1.00 98.12 90 GLU A C 1
ATOM 674 O O . GLU A 1 90 ? 7.628 5.819 2.134 1.00 98.12 90 GLU A O 1
ATOM 679 N N . GLU A 1 91 ? 5.654 5.009 2.796 1.00 98.12 91 GLU A N 1
ATOM 680 C CA . GLU A 1 91 ? 5.732 3.798 1.977 1.00 98.12 91 GLU A CA 1
ATOM 681 C C . GLU A 1 91 ? 5.831 4.123 0.484 1.00 98.12 91 GLU A C 1
ATOM 683 O O . GLU A 1 91 ? 6.603 3.485 -0.231 1.00 98.12 91 GLU A O 1
ATOM 688 N N . LYS A 1 92 ? 5.104 5.142 0.006 1.00 98.19 92 LYS A N 1
ATOM 689 C CA . LYS A 1 92 ? 5.237 5.628 -1.373 1.00 98.19 92 LYS A CA 1
ATOM 690 C C . LYS A 1 92 ? 6.638 6.169 -1.640 1.00 98.19 92 LYS A C 1
ATOM 692 O O . LYS A 1 92 ? 7.249 5.745 -2.613 1.00 98.19 92 LYS A O 1
ATOM 697 N N . ARG A 1 93 ? 7.186 7.020 -0.762 1.00 98.06 93 ARG A N 1
ATOM 698 C CA . ARG A 1 93 ? 8.561 7.538 -0.919 1.00 98.06 93 ARG A CA 1
ATOM 699 C C . ARG A 1 93 ? 9.610 6.427 -0.884 1.00 98.06 93 ARG A C 1
ATOM 701 O O . ARG A 1 93 ? 10.560 6.470 -1.655 1.00 98.06 93 ARG A O 1
ATOM 708 N N . ARG A 1 94 ? 9.423 5.406 -0.044 1.00 97.69 94 ARG A N 1
ATOM 709 C CA . ARG A 1 94 ? 10.288 4.216 -0.010 1.00 97.69 94 ARG A CA 1
ATOM 710 C C . ARG A 1 94 ? 10.221 3.390 -1.295 1.00 97.69 94 ARG A C 1
ATOM 712 O O . ARG A 1 94 ? 11.203 2.755 -1.645 1.00 97.69 94 ARG A O 1
ATOM 719 N N . LYS A 1 95 ? 9.082 3.372 -1.989 1.00 97.50 95 LYS A N 1
ATOM 720 C CA . LYS A 1 95 ? 8.919 2.634 -3.252 1.00 97.50 95 LYS A CA 1
ATOM 721 C C . LYS A 1 95 ? 9.394 3.421 -4.473 1.00 97.50 95 LYS A C 1
ATOM 723 O O . LYS A 1 95 ? 9.841 2.802 -5.427 1.00 97.50 95 LYS A O 1
ATOM 728 N N . THR A 1 96 ? 9.286 4.750 -4.455 1.00 96.62 96 THR A N 1
ATOM 729 C CA . THR A 1 96 ? 9.663 5.608 -5.589 1.00 96.62 96 THR A CA 1
ATOM 730 C C . THR A 1 96 ? 11.001 6.298 -5.344 1.00 96.62 96 THR A C 1
ATOM 732 O O . THR A 1 96 ? 12.027 5.850 -5.846 1.00 96.62 96 THR A O 1
ATOM 735 N N . LEU A 1 97 ? 11.019 7.323 -4.489 1.00 97.12 97 LEU A N 1
ATOM 736 C CA . LEU A 1 97 ? 12.170 8.199 -4.274 1.00 97.12 97 LEU A CA 1
ATOM 737 C C . LEU A 1 97 ? 13.408 7.441 -3.786 1.00 97.12 97 LEU A C 1
ATOM 739 O O . LEU A 1 97 ? 14.511 7.716 -4.237 1.00 97.12 97 LEU A O 1
ATOM 743 N N . LEU A 1 98 ? 13.249 6.471 -2.885 1.00 97.75 98 LEU A N 1
ATOM 744 C CA . LEU A 1 98 ? 14.377 5.662 -2.411 1.00 97.75 98 LEU A CA 1
ATOM 745 C C . LEU A 1 98 ? 15.012 4.850 -3.553 1.00 97.75 98 LEU A C 1
ATOM 747 O O . LEU A 1 98 ? 16.235 4.759 -3.640 1.00 97.75 98 LEU A O 1
ATOM 751 N N . VAL A 1 99 ? 14.189 4.288 -4.441 1.00 96.56 99 VAL A N 1
ATOM 752 C CA . VAL A 1 99 ? 14.655 3.528 -5.609 1.00 96.56 99 VAL A CA 1
ATOM 753 C C . VAL A 1 99 ? 15.347 4.460 -6.606 1.00 96.56 99 VAL A C 1
ATOM 755 O O . VAL A 1 99 ? 16.419 4.134 -7.111 1.00 96.56 99 VAL A O 1
ATOM 758 N N . GLU A 1 100 ? 14.789 5.648 -6.836 1.00 95.50 100 GLU A N 1
ATOM 759 C CA . GLU A 1 100 ? 15.401 6.694 -7.665 1.00 95.50 100 GLU A CA 1
ATOM 760 C C . GLU A 1 100 ? 16.747 7.161 -7.095 1.00 95.50 100 GLU A C 1
ATOM 762 O O . GLU A 1 100 ? 17.719 7.284 -7.836 1.00 95.50 100 GLU A O 1
ATOM 767 N N . MET A 1 101 ? 16.845 7.356 -5.776 1.00 97.06 101 MET A N 1
ATOM 768 C CA . MET A 1 101 ? 18.094 7.728 -5.107 1.00 97.06 101 MET A CA 1
ATOM 769 C C . MET A 1 101 ? 19.164 6.643 -5.241 1.00 97.06 101 MET A C 1
ATOM 771 O O . MET A 1 101 ? 20.315 6.967 -5.527 1.00 97.06 101 MET A O 1
ATOM 775 N N . HIS A 1 102 ? 18.793 5.368 -5.089 1.00 95.94 102 HIS A N 1
ATOM 776 C CA . HIS A 1 102 ? 19.703 4.245 -5.336 1.00 95.94 102 HIS A CA 1
ATOM 777 C C . HIS A 1 102 ? 20.194 4.200 -6.788 1.00 95.94 102 HIS A C 1
ATOM 779 O O . HIS A 1 102 ? 21.347 3.854 -7.038 1.00 95.94 102 HIS A O 1
ATOM 785 N N . ASN A 1 103 ? 19.340 4.578 -7.740 1.00 95.19 103 ASN A N 1
ATOM 786 C CA . ASN A 1 103 ? 19.647 4.556 -9.168 1.00 95.19 103 ASN A CA 1
ATOM 787 C C . ASN A 1 103 ? 20.207 5.885 -9.707 1.00 95.19 103 ASN A C 1
ATOM 789 O O . ASN A 1 103 ? 20.471 5.973 -10.902 1.00 95.19 103 ASN A O 1
ATOM 793 N N . LYS A 1 104 ? 20.432 6.906 -8.865 1.00 94.75 104 LYS A N 1
ATOM 794 C CA . LYS A 1 104 ? 20.794 8.271 -9.299 1.00 94.75 104 LYS A CA 1
ATOM 795 C C . LYS A 1 104 ? 22.020 8.328 -10.221 1.00 94.75 104 LYS A C 1
ATOM 797 O O . LYS A 1 104 ? 22.050 9.136 -11.141 1.00 94.75 104 LYS A O 1
ATOM 802 N N . ASN A 1 105 ? 23.010 7.469 -9.982 1.00 95.00 105 ASN A N 1
ATOM 803 C CA . ASN A 1 105 ? 24.252 7.413 -10.761 1.00 95.00 105 ASN A CA 1
ATOM 804 C C . ASN A 1 105 ? 24.305 6.201 -11.709 1.00 95.00 105 ASN A C 1
ATOM 806 O O . ASN A 1 105 ? 25.366 5.876 -12.238 1.00 95.00 105 ASN A O 1
ATOM 810 N N . LYS A 1 106 ? 23.188 5.489 -11.891 1.00 95.12 106 LYS A N 1
ATOM 811 C CA . LYS A 1 106 ? 23.123 4.296 -12.734 1.00 95.12 106 LYS A CA 1
ATOM 812 C C . LYS A 1 106 ? 22.730 4.693 -14.154 1.00 95.12 106 LYS A C 1
ATOM 814 O O . LYS A 1 106 ? 21.651 5.235 -14.372 1.00 95.12 106 LYS A O 1
ATOM 819 N N . ALA A 1 107 ? 23.600 4.401 -15.116 1.00 92.31 107 ALA A N 1
ATOM 820 C CA . ALA A 1 107 ? 23.311 4.573 -16.535 1.00 92.31 107 ALA A CA 1
ATOM 821 C C . ALA A 1 107 ? 22.760 3.266 -17.135 1.00 92.31 107 ALA A C 1
ATOM 823 O O . ALA A 1 107 ? 23.281 2.184 -16.861 1.00 92.31 107 ALA A O 1
ATOM 824 N N . GLY A 1 108 ? 21.720 3.372 -17.968 1.00 92.00 108 GLY A N 1
ATOM 825 C CA . GLY A 1 108 ? 21.075 2.235 -18.638 1.00 92.00 108 GLY A CA 1
ATOM 826 C C . GLY A 1 108 ? 19.960 1.555 -17.828 1.00 92.00 108 GLY A C 1
ATOM 827 O O . GLY A 1 108 ? 19.793 1.772 -16.629 1.00 92.00 108 GLY A O 1
ATOM 828 N N . GLY A 1 109 ? 19.168 0.723 -18.505 1.00 91.81 109 GLY A N 1
ATOM 829 C CA . GLY A 1 109 ? 18.042 -0.006 -17.922 1.00 91.81 109 GLY A CA 1
ATOM 830 C C . GLY A 1 109 ? 17.407 -0.962 -18.930 1.00 91.81 109 GLY A C 1
ATOM 831 O O . GLY A 1 109 ? 17.631 -0.844 -20.135 1.00 91.81 109 GLY A O 1
ATOM 832 N N . ILE A 1 110 ? 16.625 -1.924 -18.440 1.00 92.81 110 ILE A N 1
ATOM 833 C CA . ILE A 1 110 ? 15.861 -2.826 -19.309 1.00 92.81 110 ILE A CA 1
ATOM 834 C C . ILE A 1 110 ? 14.695 -2.030 -19.895 1.00 92.81 110 ILE A C 1
ATOM 836 O O . ILE A 1 110 ? 13.866 -1.505 -19.155 1.00 92.81 110 ILE A O 1
ATOM 840 N N . VAL A 1 111 ? 14.634 -1.946 -21.223 1.00 90.44 111 VAL A N 1
ATOM 841 C CA . VAL A 1 111 ? 13.499 -1.351 -21.935 1.00 90.44 111 VAL A CA 1
ATOM 842 C C . VAL A 1 111 ? 12.530 -2.466 -22.292 1.00 90.44 111 VAL A C 1
ATOM 844 O O . VAL A 1 111 ? 12.831 -3.308 -23.139 1.00 90.44 111 VAL A O 1
ATOM 847 N N . ASP A 1 112 ? 11.361 -2.469 -21.658 1.00 89.12 112 ASP A N 1
ATOM 848 C CA . ASP A 1 112 ? 10.305 -3.406 -22.015 1.00 89.12 112 ASP A CA 1
ATOM 849 C C . ASP A 1 112 ? 9.639 -2.985 -23.331 1.00 89.12 112 ASP A C 1
ATOM 851 O O . ASP A 1 112 ? 8.995 -1.938 -23.430 1.00 89.12 112 ASP A O 1
ATOM 855 N N . ARG A 1 113 ? 9.838 -3.812 -24.361 1.00 89.62 113 ARG A N 1
ATOM 856 C CA . ARG A 1 113 ? 9.293 -3.630 -25.713 1.00 89.62 113 ARG A CA 1
ATOM 857 C C . ARG A 1 113 ? 8.142 -4.593 -26.013 1.00 89.62 113 ARG A C 1
ATOM 859 O O . ARG A 1 113 ? 7.784 -4.761 -27.179 1.00 89.62 113 ARG A O 1
ATOM 866 N N . ARG A 1 114 ? 7.595 -5.277 -25.003 1.00 86.00 114 ARG A N 1
ATOM 867 C CA . ARG A 1 114 ? 6.437 -6.159 -25.182 1.00 86.00 114 ARG A CA 1
ATOM 868 C C . ARG A 1 114 ? 5.220 -5.333 -25.602 1.00 86.00 114 ARG A C 1
ATOM 870 O O . ARG A 1 114 ? 4.979 -4.247 -25.076 1.00 86.00 114 ARG A O 1
ATOM 877 N N . PHE A 1 115 ? 4.434 -5.871 -26.534 1.00 83.31 115 PHE A N 1
ATOM 878 C CA . PHE A 1 115 ? 3.206 -5.226 -26.996 1.00 83.31 115 PHE A CA 1
ATOM 879 C C . PHE A 1 115 ? 2.255 -4.994 -25.821 1.00 83.31 115 PHE A C 1
ATOM 881 O O . PHE A 1 115 ? 1.992 -5.905 -25.021 1.00 83.31 115 PHE A O 1
ATOM 888 N N . GLY A 1 116 ? 1.823 -3.739 -25.699 1.00 82.00 116 GLY A N 1
ATOM 889 C CA . GLY A 1 116 ? 0.835 -3.283 -24.735 1.00 82.00 116 GLY A CA 1
ATOM 890 C C . GLY A 1 116 ? 1.203 -3.302 -23.268 1.00 82.00 116 GLY A C 1
ATOM 891 O O . GLY A 1 116 ? 0.327 -3.062 -22.445 1.00 82.00 116 GLY A O 1
ATOM 892 N N . GLU A 1 117 ? 2.457 -3.551 -22.899 1.00 84.81 117 GLU A N 1
ATOM 893 C CA . GLU A 1 117 ? 2.843 -3.442 -21.489 1.00 84.81 117 GLU A CA 1
ATOM 894 C C . GLU A 1 117 ? 2.808 -1.978 -21.008 1.00 84.81 117 GLU A C 1
ATOM 896 O O . GLU A 1 117 ? 2.342 -1.700 -19.907 1.00 84.81 117 GLU A O 1
ATOM 901 N N . ASN A 1 118 ? 3.213 -1.039 -21.873 1.00 85.38 118 ASN A N 1
ATOM 902 C CA . ASN A 1 118 ? 3.262 0.398 -21.567 1.00 85.38 118 ASN A CA 1
ATOM 903 C C . ASN A 1 118 ? 1.942 1.143 -21.842 1.00 85.38 118 ASN A C 1
ATOM 905 O O . ASN A 1 118 ? 1.838 2.323 -21.515 1.00 85.38 118 ASN A O 1
ATOM 909 N N . ASP A 1 119 ? 0.948 0.482 -22.445 1.00 87.44 119 ASP A N 1
ATOM 910 C CA . ASP A 1 119 ? -0.355 1.081 -22.744 1.00 87.44 119 ASP A CA 1
ATOM 911 C C . ASP A 1 119 ? -1.433 0.530 -21.799 1.00 87.44 119 ASP A C 1
ATOM 913 O O . ASP A 1 119 ? -1.709 -0.677 -21.742 1.00 87.44 119 ASP A O 1
ATOM 917 N N . THR A 1 120 ? -2.042 1.430 -21.028 1.00 85.94 120 THR A N 1
ATOM 918 C CA . THR A 1 120 ? -3.112 1.107 -20.079 1.00 85.94 120 THR A CA 1
ATOM 919 C C . THR A 1 120 ? -4.472 0.931 -20.746 1.00 85.94 120 THR A C 1
ATOM 921 O O . THR A 1 120 ? -5.370 0.389 -20.110 1.00 85.94 120 THR A O 1
ATOM 924 N N . ASN A 1 121 ? -4.644 1.392 -21.988 1.00 88.81 121 ASN A N 1
ATOM 925 C CA . ASN A 1 121 ? -5.935 1.379 -22.677 1.00 88.81 121 ASN A CA 1
ATOM 926 C C . ASN A 1 121 ? -6.218 0.067 -23.415 1.00 88.81 121 ASN A C 1
ATOM 928 O O . ASN A 1 121 ? -7.370 -0.208 -23.737 1.00 88.81 121 ASN A O 1
ATOM 932 N N . MET A 1 122 ? -5.198 -0.753 -23.674 1.00 86.88 122 MET A N 1
ATOM 933 C CA . MET A 1 122 ? -5.395 -2.046 -24.328 1.00 86.88 122 MET A CA 1
ATOM 934 C C . MET A 1 122 ? -5.905 -3.102 -23.349 1.00 86.88 122 MET A C 1
ATOM 936 O O . MET A 1 122 ? -5.391 -3.237 -22.232 1.00 86.88 122 MET A O 1
ATOM 940 N N . SER A 1 123 ? -6.896 -3.879 -23.788 1.00 91.25 123 SER A N 1
ATOM 941 C CA . SER A 1 123 ? -7.413 -5.007 -23.019 1.00 91.25 123 SER A CA 1
ATOM 942 C C . SER A 1 123 ? -6.375 -6.133 -22.934 1.00 91.25 123 SER A C 1
ATOM 944 O O . SER A 1 123 ? -5.430 -6.205 -23.722 1.00 91.25 123 SER A O 1
ATOM 946 N N . LEU A 1 124 ? -6.522 -7.030 -21.956 1.00 89.56 124 LEU A N 1
ATOM 947 C CA . LEU A 1 124 ? -5.621 -8.181 -21.825 1.00 89.56 124 LEU A CA 1
ATOM 948 C C . LEU A 1 124 ? -5.686 -9.102 -23.051 1.00 89.56 124 LEU A C 1
ATOM 950 O O . LEU A 1 124 ? -4.665 -9.657 -23.453 1.00 89.56 124 LEU A O 1
ATOM 954 N N . GLU A 1 125 ? -6.869 -9.236 -23.645 1.00 90.75 125 GLU A N 1
ATOM 955 C CA . GLU A 1 125 ? -7.104 -10.068 -24.823 1.00 90.75 125 GLU A CA 1
ATOM 956 C C . GLU A 1 125 ? -6.391 -9.494 -26.047 1.00 90.75 125 GLU A C 1
ATOM 958 O O . GLU A 1 125 ? -5.644 -10.218 -26.705 1.00 90.75 125 GLU A O 1
ATOM 963 N N . ASP A 1 126 ? -6.504 -8.183 -26.275 1.00 90.00 126 ASP A N 1
ATOM 964 C CA . ASP A 1 126 ? -5.822 -7.503 -27.381 1.00 90.00 126 ASP A CA 1
ATOM 965 C C . ASP A 1 126 ? -4.298 -7.622 -27.251 1.00 90.00 126 ASP A C 1
ATOM 967 O O . ASP A 1 126 ? -3.610 -7.950 -28.217 1.00 90.00 126 ASP A O 1
ATOM 971 N N . LYS A 1 127 ? -3.757 -7.477 -26.030 1.00 91.44 127 LYS A N 1
ATOM 972 C CA . LYS A 1 127 ? -2.321 -7.681 -25.763 1.00 91.44 127 LYS A CA 1
ATOM 973 C C . LYS A 1 127 ? -1.867 -9.091 -26.133 1.00 91.44 127 LYS A C 1
ATOM 975 O O . LYS A 1 127 ? -0.778 -9.262 -26.683 1.00 91.44 127 LYS A O 1
ATOM 980 N N . MET A 1 128 ? -2.661 -10.112 -25.807 1.00 89.44 128 MET A N 1
ATOM 981 C CA . MET A 1 128 ? -2.331 -11.497 -26.153 1.00 89.44 128 MET A CA 1
ATOM 982 C C . MET A 1 128 ? -2.471 -11.757 -27.653 1.00 89.44 128 MET A C 1
ATOM 984 O O . MET A 1 128 ? -1.613 -12.428 -28.228 1.00 89.44 128 MET A O 1
ATOM 988 N N . LEU A 1 129 ? -3.487 -11.184 -28.299 1.00 91.94 129 LEU A N 1
ATOM 989 C CA . LEU A 1 129 ? -3.705 -11.301 -29.737 1.00 91.94 129 LEU A CA 1
ATOM 990 C C . LEU A 1 129 ? -2.566 -10.654 -30.535 1.00 91.94 129 LEU A C 1
ATOM 992 O O . LEU A 1 129 ? -2.027 -11.276 -31.450 1.00 91.94 129 LEU A O 1
ATOM 996 N N . GLU A 1 130 ? -2.130 -9.449 -30.172 1.00 90.50 130 GLU A N 1
ATOM 997 C CA . GLU A 1 130 ? -0.988 -8.781 -30.810 1.00 90.50 130 GLU A CA 1
ATOM 998 C C . GLU A 1 130 ? 0.314 -9.576 -30.643 1.00 90.50 130 GLU A C 1
ATOM 1000 O O . GLU A 1 130 ? 1.076 -9.759 -31.597 1.00 90.50 130 GLU A O 1
ATOM 1005 N N . ARG A 1 131 ? 0.563 -10.120 -29.444 1.00 90.44 131 ARG A N 1
ATOM 1006 C CA . ARG A 1 131 ? 1.726 -10.990 -29.193 1.00 90.44 131 ARG A CA 1
ATOM 1007 C C . ARG A 1 131 ? 1.671 -12.245 -30.066 1.00 90.44 131 ARG A C 1
ATOM 1009 O O . ARG A 1 131 ? 2.657 -12.564 -30.730 1.00 90.44 131 ARG A O 1
ATOM 1016 N N . PHE A 1 132 ? 0.518 -12.908 -30.118 1.00 91.56 132 PHE A N 1
ATOM 1017 C CA . PHE A 1 132 ? 0.314 -14.129 -30.894 1.00 91.56 132 PHE A CA 1
ATOM 1018 C C . PHE A 1 132 ? 0.440 -13.893 -32.402 1.00 91.56 132 PHE A C 1
ATOM 1020 O O . PHE A 1 132 ? 1.141 -14.621 -33.103 1.00 91.56 132 PHE A O 1
ATOM 1027 N N . THR A 1 133 ? -0.200 -12.844 -32.914 1.00 91.19 133 THR A N 1
ATOM 1028 C CA . THR A 1 133 ? -0.119 -12.463 -34.330 1.00 91.19 133 THR A CA 1
ATOM 1029 C C . THR A 1 133 ? 1.312 -12.117 -34.724 1.00 91.19 133 THR A C 1
ATOM 1031 O O . THR A 1 133 ? 1.775 -12.580 -35.768 1.00 91.19 133 THR A O 1
ATOM 1034 N N . LYS A 1 134 ? 2.061 -11.392 -33.880 1.00 87.81 134 LYS A N 1
ATOM 1035 C CA . LYS A 1 134 ? 3.474 -11.098 -34.139 1.00 87.81 134 LYS A CA 1
ATOM 1036 C C . LYS A 1 134 ? 4.343 -12.348 -34.103 1.00 87.81 134 LYS A C 1
ATOM 1038 O O . LYS A 1 134 ? 5.220 -12.487 -34.953 1.00 87.81 134 LYS A O 1
ATOM 1043 N N . GLU A 1 135 ? 4.112 -13.255 -33.159 1.00 85.88 135 GLU A N 1
ATOM 1044 C CA . GLU A 1 135 ? 4.831 -14.527 -33.091 1.00 85.88 135 GLU A CA 1
ATOM 1045 C C . GLU A 1 135 ? 4.560 -15.379 -34.334 1.00 85.88 135 GLU A C 1
ATOM 1047 O O . GLU A 1 135 ? 5.498 -15.839 -34.983 1.00 85.88 135 GLU A O 1
ATOM 1052 N N . ARG A 1 136 ? 3.293 -15.514 -34.737 1.00 87.75 136 ARG A N 1
ATOM 1053 C CA . ARG A 1 136 ? 2.895 -16.232 -35.953 1.00 87.75 136 ARG A CA 1
ATOM 1054 C C . ARG A 1 136 ? 3.471 -15.581 -37.211 1.00 87.75 136 ARG A C 1
ATOM 1056 O O . ARG A 1 136 ? 3.934 -16.279 -38.114 1.00 87.75 136 ARG A O 1
ATOM 1063 N N . GLN A 1 137 ? 3.512 -14.251 -37.259 1.00 83.88 137 GLN A N 1
ATOM 1064 C CA . GLN A 1 137 ? 4.153 -13.506 -38.341 1.00 83.88 137 GLN A CA 1
ATOM 1065 C C . GLN A 1 137 ? 5.674 -13.711 -38.346 1.00 83.88 137 GLN A C 1
ATOM 1067 O O . GLN A 1 137 ? 6.267 -13.833 -39.410 1.00 83.88 137 GLN A O 1
ATOM 1072 N N . ARG A 1 138 ? 6.326 -13.769 -37.180 1.00 81.56 138 ARG A N 1
ATOM 1073 C CA . ARG A 1 138 ? 7.763 -14.051 -37.076 1.00 81.56 138 ARG A CA 1
ATOM 1074 C C . ARG A 1 138 ? 8.072 -15.479 -37.510 1.00 81.56 138 ARG A C 1
ATOM 1076 O O . ARG A 1 138 ? 9.007 -15.651 -38.272 1.00 81.56 138 ARG A O 1
ATOM 1083 N N . ARG A 1 139 ? 7.279 -16.471 -37.090 1.00 76.75 139 ARG A N 1
ATOM 1084 C CA . ARG A 1 139 ? 7.421 -17.878 -37.505 1.00 76.75 139 ARG A CA 1
ATOM 1085 C C . ARG A 1 139 ? 7.235 -18.051 -39.012 1.00 76.75 139 ARG A C 1
ATOM 1087 O O . ARG A 1 139 ? 8.082 -18.651 -39.656 1.00 76.75 139 ARG A O 1
ATOM 1094 N N . SER A 1 140 ? 6.191 -17.451 -39.585 1.00 72.75 140 SER A N 1
ATOM 1095 C CA . SER A 1 140 ? 5.967 -17.485 -41.041 1.00 72.75 140 SER A CA 1
ATOM 1096 C C . SER A 1 140 ? 7.043 -16.731 -41.829 1.00 72.75 140 SER A C 1
ATOM 1098 O O . SER A 1 140 ? 7.475 -17.209 -42.870 1.00 72.75 140 SER A O 1
ATOM 1100 N N . ARG A 1 141 ? 7.543 -15.596 -41.320 1.00 65.88 141 ARG A N 1
ATOM 1101 C CA . ARG A 1 141 ? 8.685 -14.878 -41.919 1.00 65.88 141 ARG A CA 1
ATOM 1102 C C . ARG A 1 141 ? 10.026 -15.579 -41.723 1.00 65.88 141 ARG A C 1
ATOM 1104 O O . ARG A 1 141 ? 10.918 -15.374 -42.533 1.00 65.88 141 ARG A O 1
ATOM 1111 N N . SER A 1 142 ? 10.167 -16.402 -40.686 1.00 55.69 142 SER A N 1
ATOM 1112 C CA . SER A 1 142 ? 11.355 -17.228 -40.458 1.00 55.69 142 SER A CA 1
ATOM 1113 C C . SER A 1 142 ? 11.572 -18.219 -41.604 1.00 55.69 142 SER A C 1
ATOM 1115 O O . SER A 1 142 ? 12.715 -18.541 -41.900 1.00 55.69 142 SER A O 1
ATOM 1117 N N . GLY A 1 143 ? 10.511 -18.619 -42.318 1.00 54.09 143 GLY A N 1
ATOM 1118 C CA . GLY A 1 143 ? 10.615 -19.390 -43.562 1.00 54.09 143 GLY A CA 1
ATOM 1119 C C . GLY A 1 143 ? 11.346 -18.670 -44.710 1.00 54.09 143 GLY A C 1
ATOM 1120 O O . GLY A 1 143 ? 11.671 -19.298 -45.710 1.00 54.09 143 GLY A O 1
ATOM 1121 N N . GLY A 1 144 ? 11.643 -17.371 -44.579 1.00 60.41 144 GLY A N 1
ATOM 1122 C CA . GLY A 1 144 ? 12.503 -16.625 -45.495 1.00 60.41 144 GLY A CA 1
ATOM 1123 C C . GLY A 1 144 ? 13.948 -16.573 -44.998 1.00 60.41 144 GLY A C 1
ATOM 1124 O O . GLY A 1 144 ? 14.212 -15.979 -43.956 1.00 60.41 144 GLY A O 1
ATOM 1125 N N . ALA A 1 145 ? 14.857 -17.175 -45.773 1.00 53.75 145 ALA A N 1
ATOM 1126 C CA . ALA A 1 145 ? 16.330 -17.172 -45.696 1.00 53.75 145 ALA A CA 1
ATOM 1127 C C . ALA A 1 145 ? 17.015 -17.601 -44.375 1.00 53.75 145 ALA A C 1
ATOM 1129 O O . ALA A 1 145 ? 18.067 -18.216 -44.445 1.00 53.75 145 ALA A O 1
ATOM 1130 N N . GLY A 1 146 ? 16.457 -17.321 -43.192 1.00 54.12 146 GLY A N 1
ATOM 1131 C CA . GLY A 1 146 ? 17.116 -17.531 -41.896 1.00 54.12 146 GLY A CA 1
ATOM 1132 C C . GLY A 1 146 ? 16.648 -18.735 -41.067 1.00 54.12 146 GLY A C 1
ATOM 1133 O O . GLY A 1 146 ? 17.374 -19.128 -40.165 1.00 54.12 146 GLY A O 1
ATOM 1134 N N . ALA A 1 147 ? 15.466 -19.324 -41.311 1.00 55.56 147 ALA A N 1
ATOM 1135 C CA . ALA A 1 147 ? 15.104 -20.629 -40.717 1.00 55.56 147 ALA A CA 1
ATOM 1136 C C . ALA A 1 147 ? 15.270 -21.805 -41.677 1.00 55.56 147 ALA A C 1
ATOM 1138 O O . ALA A 1 147 ? 15.433 -22.924 -41.205 1.00 55.56 147 ALA A O 1
ATOM 1139 N N . ARG A 1 148 ? 15.308 -21.566 -42.996 1.00 56.72 148 ARG A N 1
ATOM 1140 C CA . ARG A 1 148 ? 15.717 -22.592 -43.972 1.00 56.72 148 ARG A CA 1
ATOM 1141 C C . ARG A 1 148 ? 17.147 -23.088 -43.732 1.00 56.72 148 ARG A C 1
ATOM 1143 O O . ARG A 1 148 ? 17.457 -24.211 -44.075 1.00 56.72 148 ARG A O 1
ATOM 1150 N N . THR A 1 149 ? 17.995 -22.286 -43.087 1.00 56.00 149 THR A N 1
ATOM 1151 C CA . THR A 1 149 ? 19.370 -22.671 -42.735 1.00 56.00 149 THR A CA 1
ATOM 1152 C C . THR A 1 149 ? 19.482 -23.556 -41.493 1.00 56.00 149 THR A C 1
ATOM 1154 O O . THR A 1 149 ? 20.555 -24.086 -41.243 1.00 56.00 149 THR A O 1
ATOM 1157 N N . PHE A 1 150 ? 18.423 -23.692 -40.685 1.00 61.59 150 PHE A N 1
ATOM 1158 C CA . PHE A 1 150 ? 18.464 -24.452 -39.425 1.00 61.59 150 PHE A CA 1
ATOM 1159 C C . PHE A 1 150 ? 17.355 -25.508 -39.302 1.00 61.59 150 PHE A C 1
ATOM 1161 O O . PHE A 1 150 ? 17.350 -26.264 -38.334 1.00 61.59 150 PHE A O 1
ATOM 1168 N N . ASN A 1 151 ? 16.415 -25.566 -40.251 1.00 63.06 151 ASN A N 1
ATOM 1169 C CA . ASN A 1 151 ? 15.380 -26.592 -40.297 1.00 63.06 151 ASN A CA 1
ATOM 1170 C C . ASN A 1 151 ? 15.825 -27.761 -41.190 1.00 63.06 151 ASN A C 1
ATOM 1172 O O . ASN A 1 151 ? 15.517 -27.778 -42.377 1.00 63.06 151 ASN A O 1
ATOM 1176 N N . LEU A 1 152 ? 16.550 -28.719 -40.608 1.00 61.81 152 LEU A N 1
ATOM 1177 C CA . LEU A 1 152 ? 17.065 -29.918 -41.293 1.00 61.81 152 LEU A CA 1
ATOM 1178 C C . LEU A 1 152 ? 15.973 -30.944 -41.663 1.00 61.81 152 LEU A C 1
ATOM 1180 O O . LEU A 1 152 ? 16.250 -31.894 -42.383 1.00 61.81 152 LEU A O 1
ATOM 1184 N N . GLU A 1 153 ? 14.735 -30.781 -41.184 1.00 59.88 153 GLU A N 1
ATOM 1185 C CA . GLU A 1 153 ? 13.617 -31.682 -41.521 1.00 59.88 153 GLU A CA 1
ATOM 1186 C C . GLU A 1 153 ? 13.013 -31.421 -42.915 1.00 59.88 153 GLU A C 1
ATOM 1188 O O . GLU A 1 153 ? 12.288 -32.270 -43.424 1.00 59.88 153 GLU A O 1
ATOM 1193 N N . ASP A 1 154 ? 13.307 -30.275 -43.544 1.00 52.94 154 ASP A N 1
ATOM 1194 C CA . ASP A 1 154 ? 12.842 -29.937 -44.906 1.00 52.94 154 ASP A CA 1
ATOM 1195 C C . ASP A 1 154 ? 13.847 -30.369 -45.998 1.00 52.94 154 ASP A C 1
ATOM 1197 O O . ASP A 1 154 ? 13.658 -30.077 -47.174 1.00 52.94 154 ASP A O 1
ATOM 1201 N N . ASP A 1 155 ? 14.908 -31.096 -45.627 1.00 51.59 155 ASP A N 1
ATOM 1202 C CA . ASP A 1 155 ? 15.948 -31.617 -46.537 1.00 51.59 155 ASP A CA 1
ATOM 1203 C C . ASP A 1 155 ? 15.515 -32.907 -47.276 1.00 51.59 155 ASP A C 1
ATOM 1205 O O . ASP A 1 155 ? 16.312 -33.655 -47.834 1.00 51.59 155 ASP A O 1
ATOM 1209 N N . GLY A 1 156 ? 14.211 -33.204 -47.274 1.00 50.09 156 GLY A N 1
ATOM 1210 C CA . GLY A 1 156 ? 13.624 -34.375 -47.931 1.00 50.09 156 GLY A CA 1
ATOM 1211 C C . GLY A 1 156 ? 13.221 -34.159 -49.393 1.00 50.09 156 GLY A C 1
ATOM 1212 O O . GLY A 1 156 ? 12.744 -35.099 -50.029 1.00 50.09 156 GLY A O 1
ATOM 1213 N N . SER A 1 157 ? 13.372 -32.952 -49.944 1.00 46.31 157 SER A N 1
ATOM 1214 C CA . SER A 1 157 ? 13.023 -32.671 -51.341 1.00 46.31 157 SER A CA 1
ATOM 1215 C C . SER A 1 157 ? 14.136 -31.933 -52.074 1.00 46.31 157 SER A C 1
ATOM 1217 O O . SER A 1 157 ? 14.057 -30.723 -52.240 1.00 46.31 157 SER A O 1
ATOM 1219 N N . GLY A 1 158 ? 15.143 -32.698 -52.505 1.00 48.34 158 GLY A N 1
ATOM 1220 C CA . GLY A 1 158 ? 15.860 -32.601 -53.787 1.00 48.34 158 GLY A CA 1
ATOM 1221 C C . GLY A 1 158 ? 15.821 -31.288 -54.578 1.00 48.34 158 GLY A C 1
ATOM 1222 O O . GLY A 1 158 ? 15.540 -31.330 -55.774 1.00 48.34 158 GLY A O 1
ATOM 1223 N N . ASP A 1 159 ? 16.101 -30.150 -53.947 1.00 44.03 159 ASP A N 1
ATOM 1224 C CA . ASP A 1 159 ? 16.328 -28.881 -54.632 1.00 44.03 159 ASP A CA 1
ATOM 1225 C C . ASP A 1 159 ? 17.831 -28.729 -54.884 1.00 44.03 159 ASP A C 1
ATOM 1227 O O . ASP A 1 159 ? 18.647 -28.553 -53.978 1.00 44.03 159 ASP A O 1
ATOM 1231 N N . GLU A 1 160 ? 18.144 -28.863 -56.164 1.00 51.56 160 GLU A N 1
ATOM 1232 C CA . GLU A 1 160 ? 19.343 -28.527 -56.919 1.00 51.56 160 GLU A CA 1
ATOM 1233 C C . GLU A 1 160 ? 19.897 -27.114 -56.609 1.00 51.56 160 GLU A C 1
ATOM 1235 O O . GLU A 1 160 ? 19.986 -26.241 -57.467 1.00 51.56 160 GLU A O 1
ATOM 1240 N N . SER A 1 161 ? 20.320 -26.854 -55.375 1.00 49.66 161 SER A N 1
ATOM 1241 C CA . SER A 1 161 ? 21.073 -25.646 -55.032 1.00 49.66 161 SER A CA 1
ATOM 1242 C C . SER A 1 161 ? 22.199 -26.016 -54.071 1.00 49.66 161 SER A C 1
ATOM 1244 O O . SER A 1 161 ? 22.065 -25.901 -52.854 1.00 49.66 161 SER A O 1
ATOM 1246 N N . GLY A 1 162 ? 23.319 -26.473 -54.646 1.00 50.81 162 GLY A N 1
ATOM 1247 C CA . GLY A 1 162 ? 24.497 -27.057 -53.987 1.00 50.81 162 GLY A CA 1
ATOM 1248 C C . GLY A 1 162 ? 25.286 -26.135 -53.050 1.00 50.81 162 GLY A C 1
ATOM 1249 O O . GLY A 1 162 ? 26.472 -25.903 -53.262 1.00 50.81 162 GLY A O 1
ATOM 1250 N N . LEU A 1 163 ? 24.645 -25.625 -51.997 1.00 53.38 163 LEU A N 1
ATOM 1251 C CA . LEU A 1 163 ? 25.273 -24.799 -50.959 1.00 53.38 163 LEU A CA 1
ATOM 1252 C C . LEU A 1 163 ? 25.228 -25.434 -49.555 1.00 53.38 163 LEU A C 1
ATOM 1254 O O . LEU A 1 163 ? 25.858 -24.912 -48.642 1.00 53.38 163 LEU A O 1
ATOM 1258 N N . MET A 1 164 ? 24.509 -26.547 -49.368 1.00 57.62 164 MET A N 1
ATOM 1259 C CA . MET A 1 164 ? 24.284 -27.168 -48.048 1.00 57.62 164 MET A CA 1
ATOM 1260 C C . MET A 1 164 ? 24.923 -28.552 -47.880 1.00 57.62 164 MET A C 1
ATOM 1262 O O . MET A 1 164 ? 24.725 -29.187 -46.848 1.00 57.62 164 MET A O 1
ATOM 1266 N N . ASN A 1 165 ? 25.713 -29.042 -48.838 1.00 63.47 165 ASN A N 1
ATOM 1267 C CA . ASN A 1 165 ? 26.469 -30.269 -48.603 1.00 63.47 165 ASN A CA 1
ATOM 1268 C C . ASN A 1 165 ? 27.541 -29.991 -47.541 1.00 63.47 165 ASN A C 1
ATOM 1270 O O . ASN A 1 165 ? 28.317 -29.046 -47.674 1.00 63.47 165 ASN A O 1
ATOM 127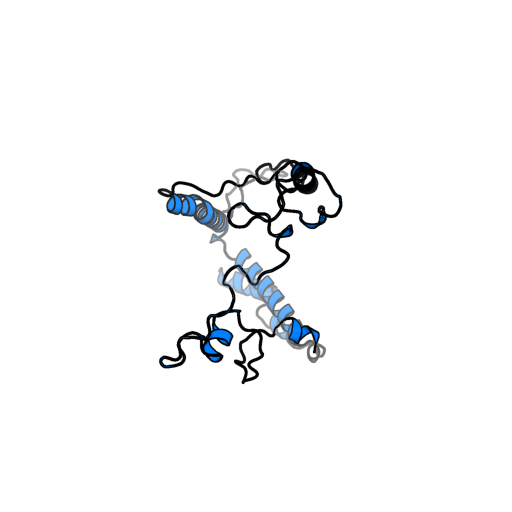4 N N . LEU A 1 166 ? 27.594 -30.806 -46.486 1.00 68.81 166 LEU A N 1
ATOM 1275 C CA . LEU A 1 166 ? 28.586 -30.669 -45.423 1.00 68.81 166 LEU A CA 1
ATOM 1276 C C . LEU A 1 166 ? 29.997 -30.811 -46.018 1.00 68.81 166 LEU A C 1
ATOM 1278 O O . LEU A 1 166 ? 30.362 -31.883 -46.500 1.00 68.81 166 LEU A O 1
ATOM 1282 N N . THR A 1 167 ? 30.778 -29.727 -46.018 1.00 74.12 167 THR A N 1
ATOM 1283 C CA . THR A 1 167 ? 32.141 -29.712 -46.569 1.00 74.12 167 THR A CA 1
ATOM 1284 C C . THR A 1 167 ? 33.203 -29.684 -45.474 1.00 74.12 167 THR A C 1
ATOM 1286 O O . THR A 1 167 ? 33.113 -28.860 -44.563 1.00 74.12 167 THR A O 1
ATOM 1289 N N . HIS A 1 168 ? 34.261 -30.485 -45.607 1.00 73.75 168 HIS A N 1
ATOM 1290 C CA . HIS A 1 168 ? 35.489 -30.372 -44.813 1.00 73.75 168 HIS A CA 1
ATOM 1291 C C . HIS A 1 168 ? 36.651 -29.995 -45.740 1.00 73.75 168 HIS A C 1
ATOM 1293 O O . HIS A 1 168 ? 36.830 -30.605 -46.788 1.00 73.75 168 HIS A O 1
ATOM 1299 N N . MET A 1 169 ? 37.413 -28.949 -45.395 1.00 68.75 169 MET A N 1
ATOM 1300 C CA . MET A 1 169 ? 38.514 -28.422 -46.229 1.00 68.75 169 MET A CA 1
ATOM 1301 C C . MET A 1 169 ? 38.119 -28.097 -47.688 1.00 68.75 169 MET A C 1
ATOM 1303 O O . MET A 1 169 ? 38.951 -28.127 -48.589 1.00 68.75 169 MET A O 1
ATOM 1307 N N . GLY A 1 170 ? 36.848 -27.753 -47.928 1.00 72.44 170 GLY A N 1
ATOM 1308 C CA . GLY A 1 170 ? 36.340 -27.422 -49.264 1.00 72.44 170 GLY A CA 1
ATOM 1309 C C . GLY A 1 170 ? 35.953 -28.624 -50.134 1.00 72.44 170 GLY A C 1
ATOM 1310 O O . GLY A 1 170 ? 35.583 -28.416 -51.285 1.00 72.44 170 GLY A O 1
ATOM 1311 N N . GLN A 1 171 ? 35.991 -29.851 -49.604 1.00 74.31 171 GLN A N 1
ATOM 1312 C CA . GLN A 1 171 ? 35.474 -31.057 -50.264 1.00 74.31 171 GLN A CA 1
ATOM 1313 C C . GLN A 1 171 ? 34.166 -31.508 -49.608 1.00 74.31 171 GLN A C 1
ATOM 1315 O O . GLN A 1 171 ? 34.020 -31.396 -48.389 1.00 74.31 171 GLN A O 1
ATOM 1320 N N . SER A 1 172 ? 33.209 -31.993 -50.406 1.00 77.12 172 SER A N 1
ATOM 1321 C CA . SER A 1 172 ? 31.952 -32.539 -49.887 1.00 77.12 172 SER A CA 1
ATOM 1322 C C . SER A 1 172 ? 32.208 -33.860 -49.168 1.00 77.12 172 SER A C 1
ATOM 1324 O O . SER A 1 172 ? 32.823 -34.757 -49.731 1.00 77.12 172 SER A O 1
ATOM 1326 N N . LEU A 1 173 ? 31.711 -33.999 -47.937 1.00 71.06 173 LEU A N 1
ATOM 1327 C CA . LEU A 1 173 ? 31.783 -35.261 -47.195 1.00 71.06 173 LEU A CA 1
ATOM 1328 C C . LEU A 1 173 ? 30.825 -36.331 -47.747 1.00 71.06 173 LEU A C 1
ATOM 1330 O O . LEU A 1 173 ? 30.930 -37.485 -47.351 1.00 71.06 173 LEU A O 1
ATOM 1334 N N . ALA A 1 174 ? 29.888 -35.959 -48.626 1.00 73.31 174 ALA A N 1
ATOM 1335 C CA . ALA A 1 174 ? 28.969 -36.901 -49.266 1.00 73.31 174 ALA A CA 1
ATOM 1336 C C . ALA A 1 174 ? 29.660 -37.779 -50.324 1.00 73.31 174 ALA A C 1
ATOM 1338 O O . ALA A 1 174 ? 29.174 -38.868 -50.604 1.00 73.31 174 ALA A O 1
ATOM 1339 N N . ASP A 1 175 ? 30.787 -37.313 -50.872 1.00 67.06 175 ASP A N 1
ATOM 1340 C CA . ASP A 1 175 ? 31.537 -37.991 -51.936 1.00 67.06 175 ASP A CA 1
ATOM 1341 C C . ASP A 1 175 ? 32.707 -38.838 -51.387 1.00 67.06 175 ASP A C 1
ATOM 1343 O O . ASP A 1 175 ? 33.532 -39.338 -52.151 1.00 67.06 175 ASP A O 1
ATOM 1347 N N . ILE A 1 176 ? 32.825 -38.967 -50.058 1.00 69.00 176 ILE A N 1
ATOM 1348 C CA . ILE A 1 176 ? 33.890 -39.736 -49.402 1.00 69.00 176 ILE A CA 1
ATOM 1349 C C . ILE A 1 176 ? 33.381 -41.152 -49.121 1.00 69.00 176 ILE A C 1
ATOM 1351 O O . ILE A 1 176 ? 32.741 -41.400 -48.100 1.00 69.00 176 ILE A O 1
ATOM 1355 N N . ASP A 1 177 ? 33.695 -42.079 -50.025 1.00 65.75 177 ASP A N 1
ATOM 1356 C CA . ASP A 1 177 ? 33.341 -43.500 -49.887 1.00 65.75 177 ASP A CA 1
ATOM 1357 C C . ASP A 1 177 ? 34.314 -44.282 -48.976 1.00 65.75 177 ASP A C 1
ATOM 1359 O O . ASP A 1 177 ? 33.949 -45.326 -48.434 1.00 65.75 177 ASP A O 1
ATOM 1363 N N . GLU A 1 178 ? 35.538 -43.784 -48.755 1.00 63.72 178 GLU A N 1
ATOM 1364 C CA . GLU A 1 178 ? 36.601 -44.509 -48.043 1.00 63.72 178 GLU A CA 1
ATOM 1365 C C . GLU A 1 178 ? 37.301 -43.592 -47.018 1.00 63.72 178 GLU A C 1
ATOM 1367 O O . GLU A 1 178 ? 38.032 -42.664 -47.363 1.00 63.72 178 GLU A O 1
ATOM 1372 N N . PHE A 1 179 ? 37.051 -43.825 -45.724 1.00 62.81 179 PHE A N 1
ATOM 1373 C CA . PHE A 1 179 ? 37.622 -43.038 -44.614 1.00 62.81 179 PHE A CA 1
ATOM 1374 C C . PHE A 1 179 ? 39.077 -43.415 -44.265 1.00 62.81 179 PHE A C 1
ATOM 1376 O O . PHE A 1 179 ? 39.680 -42.764 -43.408 1.00 62.81 179 PHE A O 1
ATOM 1383 N N . ASP A 1 180 ? 39.645 -44.435 -44.915 1.00 59.19 180 ASP A N 1
ATOM 1384 C CA . ASP A 1 180 ? 40.975 -44.975 -44.595 1.00 59.19 180 ASP A CA 1
ATOM 1385 C C . ASP A 1 180 ? 42.133 -44.047 -45.014 1.00 59.19 180 ASP A C 1
ATOM 1387 O O . ASP A 1 180 ? 43.171 -44.031 -44.352 1.00 59.19 180 ASP A O 1
ATOM 1391 N N . ASP A 1 181 ? 41.960 -43.216 -46.049 1.00 56.31 181 ASP A N 1
ATOM 1392 C CA . ASP A 1 181 ? 43.040 -42.361 -46.584 1.00 56.31 181 ASP A CA 1
ATOM 1393 C C . ASP A 1 181 ? 43.269 -41.070 -45.766 1.00 56.31 181 ASP A C 1
ATOM 1395 O O . ASP A 1 181 ? 44.327 -40.447 -45.832 1.00 56.31 181 ASP A O 1
ATOM 1399 N N . TYR A 1 182 ? 42.317 -40.678 -44.909 1.00 59.38 182 TYR A N 1
ATOM 1400 C CA . TYR A 1 182 ? 42.411 -39.438 -44.119 1.00 59.38 182 TYR A CA 1
ATOM 1401 C C . TYR A 1 182 ? 43.311 -39.542 -42.878 1.00 59.38 182 TYR A C 1
ATOM 1403 O O . TYR A 1 182 ? 43.310 -38.636 -42.042 1.00 59.38 182 TYR A O 1
ATOM 1411 N N . GLY A 1 183 ? 44.076 -40.629 -42.723 1.00 55.44 183 GLY A N 1
ATOM 1412 C CA . GLY A 1 183 ? 45.023 -40.784 -41.614 1.00 55.44 183 GLY A CA 1
ATOM 1413 C C . GLY A 1 183 ? 44.361 -40.761 -40.230 1.00 55.44 183 GLY A C 1
ATOM 1414 O O . GLY A 1 183 ? 45.026 -40.498 -39.232 1.00 55.44 183 GLY A O 1
ATOM 1415 N N . LEU A 1 184 ? 43.050 -41.026 -40.166 1.00 54.47 184 LEU A N 1
ATOM 1416 C CA . LEU A 1 184 ? 42.311 -41.240 -38.917 1.00 54.47 184 LEU A CA 1
ATOM 1417 C C . LEU A 1 184 ? 42.459 -42.679 -38.402 1.00 54.47 184 LEU A C 1
ATOM 1419 O O . LEU A 1 184 ? 41.927 -43.013 -37.343 1.00 54.47 184 LEU A O 1
ATOM 1423 N N . GLY A 1 185 ? 43.209 -43.519 -39.123 1.00 50.19 185 GLY A N 1
ATOM 1424 C CA . GLY A 1 185 ? 43.746 -44.758 -38.589 1.00 50.19 185 GLY A CA 1
ATOM 1425 C C . GLY A 1 185 ? 44.618 -44.425 -37.386 1.00 50.19 185 GLY A C 1
ATOM 1426 O O . GLY A 1 185 ? 45.653 -43.778 -37.525 1.00 50.19 185 GLY A O 1
ATOM 1427 N N . ALA A 1 186 ? 44.168 -44.829 -36.199 1.00 54.31 186 ALA A N 1
ATOM 1428 C CA . ALA A 1 186 ? 44.948 -44.751 -34.978 1.00 54.31 186 ALA A CA 1
ATOM 1429 C C . ALA A 1 186 ? 46.321 -45.384 -35.239 1.00 54.31 186 ALA A C 1
ATOM 1431 O O . ALA A 1 186 ? 46.430 -46.603 -35.364 1.00 54.31 186 ALA A O 1
ATOM 1432 N N . SER A 1 187 ? 47.354 -44.552 -35.376 1.00 46.38 187 SER A N 1
ATOM 1433 C CA . SER A 1 187 ? 48.730 -45.005 -35.518 1.00 46.38 187 SER A CA 1
ATOM 1434 C C . SER A 1 187 ? 49.153 -45.623 -34.187 1.00 46.38 187 SER A C 1
ATOM 1436 O O . SER A 1 187 ? 49.603 -44.929 -33.275 1.00 46.38 187 SER A O 1
ATOM 1438 N N . ASP A 1 188 ? 48.928 -46.928 -34.072 1.00 51.22 188 ASP A N 1
ATOM 1439 C CA . ASP A 1 188 ? 49.355 -47.810 -32.987 1.00 51.22 188 ASP A CA 1
ATOM 1440 C C . ASP A 1 188 ? 50.870 -48.058 -33.056 1.00 51.22 188 ASP A C 1
ATOM 1442 O O . ASP A 1 188 ? 51.324 -49.188 -33.193 1.00 51.22 188 ASP A O 1
ATOM 1446 N N . ASP A 1 189 ? 51.670 -46.987 -33.024 1.00 48.97 189 ASP A N 1
ATOM 1447 C CA . ASP A 1 189 ? 53.129 -47.115 -32.943 1.00 48.97 189 ASP A CA 1
ATOM 1448 C C . ASP A 1 189 ? 53.779 -46.034 -32.072 1.00 48.97 189 ASP A C 1
ATOM 1450 O O . ASP A 1 189 ? 54.729 -45.353 -32.449 1.00 48.97 189 ASP A O 1
ATOM 1454 N N . GLU A 1 190 ? 53.267 -45.892 -30.848 1.00 45.31 190 GLU A N 1
ATOM 1455 C CA . GLU A 1 190 ? 54.062 -45.334 -29.754 1.00 45.31 190 GLU A CA 1
ATOM 1456 C C . GLU A 1 190 ? 53.899 -46.204 -28.499 1.00 45.31 190 GLU A C 1
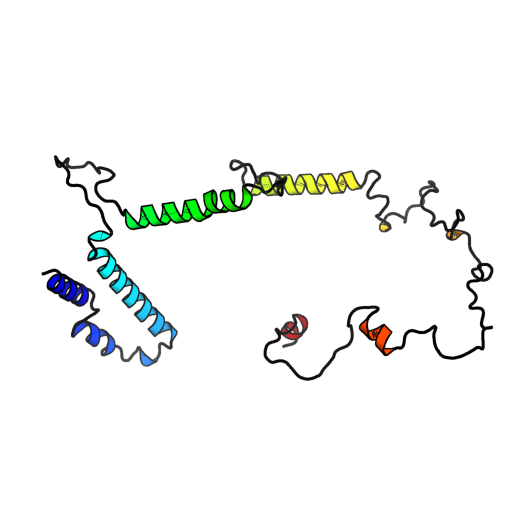ATOM 1458 O O . GLU A 1 190 ? 53.242 -45.870 -27.510 1.00 45.31 190 GLU A O 1
ATOM 1463 N N . GLN A 1 191 ? 54.521 -47.386 -28.539 1.00 48.41 191 GLN A N 1
ATOM 1464 C CA . GLN A 1 191 ? 54.825 -48.163 -27.341 1.00 48.41 191 GLN A CA 1
ATOM 1465 C C . GLN A 1 191 ? 55.897 -47.419 -26.522 1.00 48.41 191 GLN A C 1
ATOM 1467 O O . GLN A 1 191 ? 57.095 -47.682 -26.610 1.00 48.41 191 GLN A O 1
ATOM 1472 N N . GLY A 1 192 ? 55.459 -46.458 -25.707 1.00 37.19 192 GLY A N 1
ATOM 1473 C CA . GLY A 1 192 ? 56.349 -45.637 -24.892 1.00 37.19 192 GLY A CA 1
ATOM 1474 C C . GLY A 1 192 ? 55.649 -45.002 -23.698 1.00 37.19 192 GLY A C 1
ATOM 1475 O O . GLY A 1 192 ? 55.260 -43.847 -23.741 1.00 37.19 192 GLY A O 1
ATOM 1476 N N . ALA A 1 193 ? 55.582 -45.750 -22.595 1.00 39.22 193 ALA A N 1
ATOM 1477 C CA . ALA A 1 193 ? 55.311 -45.265 -21.239 1.00 39.22 193 ALA A CA 1
ATOM 1478 C C . ALA A 1 193 ? 53.893 -44.730 -20.926 1.00 39.22 193 ALA A C 1
ATOM 1480 O O . ALA A 1 193 ? 53.552 -43.574 -21.139 1.00 39.22 193 ALA A O 1
ATOM 1481 N N . SER A 1 194 ? 53.153 -45.549 -20.171 1.00 41.41 194 SER A N 1
ATOM 1482 C CA . SER A 1 194 ? 52.218 -45.104 -19.128 1.00 41.41 194 SER A CA 1
ATOM 1483 C C . SER A 1 194 ? 51.043 -44.220 -19.580 1.00 41.41 194 SER A C 1
ATOM 1485 O O . SER A 1 194 ? 51.094 -42.998 -19.488 1.00 41.41 194 SER A O 1
ATOM 1487 N N . GLY A 1 195 ? 49.938 -44.862 -19.978 1.00 47.06 195 GLY A N 1
ATOM 1488 C CA . GLY A 1 195 ? 48.563 -44.481 -19.607 1.00 47.06 195 GLY A CA 1
ATOM 1489 C C . GLY A 1 195 ? 48.206 -42.989 -19.509 1.00 47.06 195 GLY A C 1
ATOM 1490 O O . GLY A 1 195 ? 47.582 -42.590 -18.529 1.00 47.06 195 GLY A O 1
ATOM 1491 N N . LYS A 1 196 ? 48.577 -42.165 -20.495 1.00 54.09 196 LYS A N 1
ATOM 1492 C CA . LYS A 1 196 ? 48.323 -40.709 -20.493 1.00 54.09 196 LYS A CA 1
ATOM 1493 C C . LYS A 1 196 ? 47.507 -40.197 -21.686 1.00 54.09 196 LYS A C 1
ATOM 1495 O O . LYS A 1 196 ? 47.537 -39.008 -21.975 1.00 54.09 196 LYS A O 1
ATOM 1500 N N . GLY A 1 197 ? 46.747 -41.073 -22.345 1.00 53.75 197 GLY A N 1
ATOM 1501 C CA . GLY A 1 197 ? 45.779 -40.687 -23.387 1.00 53.75 197 GLY A CA 1
ATOM 1502 C C . GLY A 1 197 ? 44.312 -40.923 -23.014 1.00 53.75 197 GLY A C 1
ATOM 1503 O O . GLY A 1 197 ? 43.431 -40.215 -23.489 1.00 53.75 197 GLY A O 1
ATOM 1504 N N . ALA A 1 198 ? 44.034 -41.876 -22.123 1.00 62.47 198 ALA A N 1
ATOM 1505 C CA . ALA A 1 198 ? 42.687 -42.137 -21.635 1.00 62.47 198 ALA A CA 1
ATOM 1506 C C . ALA A 1 198 ? 42.516 -41.479 -20.264 1.00 62.47 198 ALA A C 1
ATOM 1508 O O . ALA A 1 198 ? 43.155 -41.872 -19.287 1.00 62.47 198 ALA A O 1
ATOM 1509 N N . ILE A 1 199 ? 41.657 -40.464 -20.195 1.00 68.12 199 ILE A N 1
ATOM 1510 C CA . ILE A 1 199 ? 41.158 -39.927 -18.927 1.00 68.12 199 ILE A CA 1
ATOM 1511 C C . ILE A 1 199 ? 40.620 -41.117 -18.110 1.00 68.12 199 IL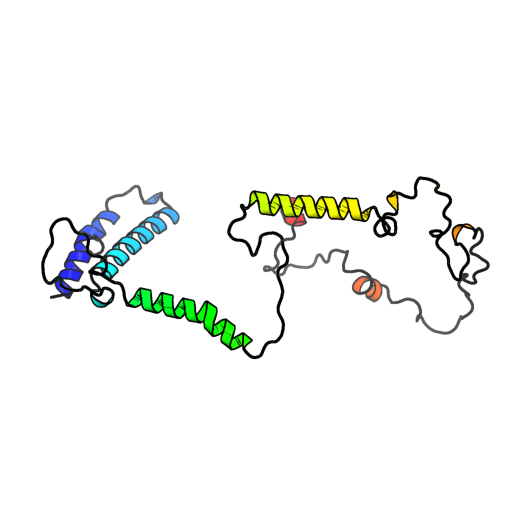E A C 1
ATOM 1513 O O . ILE A 1 199 ? 39.914 -41.967 -18.657 1.00 68.12 199 ILE A O 1
ATOM 1517 N N . SER A 1 200 ? 40.985 -41.227 -16.826 1.00 71.50 200 SER A N 1
ATOM 1518 C CA . SER A 1 200 ? 40.562 -42.370 -16.008 1.00 71.50 200 SER A CA 1
ATOM 1519 C C . SER A 1 200 ? 39.034 -42.468 -15.969 1.00 71.50 200 SER A C 1
ATOM 1521 O O . SER A 1 200 ? 38.334 -41.453 -15.964 1.00 71.50 200 SER A O 1
ATOM 1523 N N . ARG A 1 201 ? 38.511 -43.701 -15.940 1.00 68.38 201 ARG A N 1
ATOM 1524 C CA . ARG A 1 201 ? 37.064 -43.989 -15.947 1.00 68.38 201 ARG A CA 1
ATOM 1525 C C . ARG A 1 201 ? 36.295 -43.145 -14.924 1.00 68.38 201 ARG A C 1
ATOM 1527 O O . ARG A 1 201 ? 35.221 -42.638 -15.238 1.00 68.38 201 ARG A O 1
ATOM 1534 N N . ASP A 1 202 ? 36.879 -42.946 -13.747 1.00 67.56 202 ASP A N 1
ATOM 1535 C CA . ASP A 1 202 ? 36.282 -42.156 -12.669 1.00 67.56 202 ASP A CA 1
ATOM 1536 C C . ASP A 1 202 ? 36.159 -40.671 -13.047 1.00 67.56 202 ASP A C 1
ATOM 1538 O O . ASP A 1 202 ? 35.090 -40.081 -12.890 1.00 67.56 202 ASP A O 1
ATOM 1542 N N . ILE A 1 203 ? 37.201 -40.085 -13.648 1.00 72.19 203 ILE A N 1
ATOM 1543 C CA . ILE A 1 203 ? 37.211 -38.681 -14.091 1.00 72.19 203 ILE A CA 1
ATOM 1544 C C . ILE A 1 203 ? 36.225 -38.475 -15.254 1.00 72.19 203 ILE A C 1
ATOM 1546 O O . ILE A 1 203 ? 35.478 -37.495 -15.252 1.00 72.19 203 ILE A O 1
ATOM 1550 N N . VAL A 1 204 ? 36.153 -39.413 -16.209 1.00 72.25 204 VAL A N 1
ATOM 1551 C CA . VAL A 1 204 ? 35.180 -39.353 -17.320 1.00 72.25 204 VAL A CA 1
ATOM 1552 C C . VAL A 1 204 ? 33.742 -39.412 -16.799 1.00 72.25 204 VAL A C 1
ATOM 1554 O O . VAL A 1 204 ? 32.901 -38.638 -17.255 1.00 72.25 204 VAL A O 1
ATOM 1557 N N . SER A 1 205 ? 33.466 -40.270 -15.809 1.00 70.00 205 SER A N 1
ATOM 1558 C CA . SER A 1 205 ? 32.126 -40.415 -15.221 1.00 70.00 205 SER A CA 1
ATOM 1559 C C . SER A 1 205 ? 31.650 -39.179 -14.443 1.00 70.00 205 SER A C 1
ATOM 1561 O O . SER A 1 205 ? 30.452 -38.908 -14.396 1.00 70.00 205 SER A O 1
ATOM 1563 N N . GLN A 1 206 ? 32.571 -38.404 -13.858 1.00 69.31 206 GLN A N 1
ATOM 1564 C CA . GLN A 1 206 ? 32.233 -37.230 -13.048 1.00 69.31 206 GLN A CA 1
ATOM 1565 C C . GLN A 1 206 ? 32.176 -35.918 -13.837 1.00 69.31 206 GLN A C 1
ATOM 1567 O O . GLN A 1 206 ? 31.388 -35.043 -13.480 1.00 69.31 206 GLN A O 1
ATOM 1572 N N . LEU A 1 207 ? 33.015 -35.745 -14.864 1.00 69.88 207 LEU A N 1
ATOM 1573 C CA . LEU A 1 207 ? 33.292 -34.413 -15.422 1.00 69.88 207 LEU A CA 1
ATOM 1574 C C . LEU A 1 207 ? 32.836 -34.215 -16.873 1.00 69.88 207 LEU A C 1
ATOM 1576 O O . LEU A 1 207 ? 32.591 -33.074 -17.258 1.00 69.88 207 LEU A O 1
ATOM 1580 N N . HIS A 1 208 ? 32.717 -35.272 -17.685 1.00 68.81 208 HIS A N 1
ATOM 1581 C CA . HIS A 1 208 ? 32.466 -35.120 -19.130 1.00 68.81 208 HIS A CA 1
ATOM 1582 C C . HIS A 1 208 ? 30.988 -35.108 -19.529 1.00 68.81 208 HIS A C 1
ATOM 1584 O O . HIS A 1 208 ? 30.634 -34.482 -20.527 1.00 68.81 208 HIS A O 1
ATOM 1590 N N . PHE A 1 209 ? 30.106 -35.747 -18.761 1.00 66.25 209 PHE A N 1
ATOM 1591 C CA . PHE A 1 209 ? 28.669 -35.658 -19.002 1.00 66.25 209 PHE A CA 1
ATOM 1592 C C . PHE A 1 209 ? 27.930 -35.854 -17.682 1.00 66.25 209 PHE A C 1
ATOM 1594 O O . PHE A 1 209 ? 28.066 -36.887 -17.035 1.00 66.25 209 PHE A O 1
ATOM 1601 N N . GLY A 1 210 ? 27.220 -34.819 -17.233 1.00 64.12 210 GLY A N 1
ATOM 1602 C CA . GLY A 1 210 ? 26.719 -34.722 -15.866 1.00 64.12 210 GLY A CA 1
ATOM 1603 C C . GLY A 1 210 ? 25.891 -35.923 -15.404 1.00 64.12 210 GLY A C 1
ATOM 1604 O O . GLY A 1 210 ? 24.749 -36.069 -15.816 1.00 64.12 210 GLY A O 1
ATOM 1605 N N . GLY A 1 211 ? 26.452 -36.705 -14.476 1.00 57.62 211 GLY A N 1
ATOM 1606 C CA . GLY A 1 211 ? 25.751 -37.278 -13.322 1.00 57.62 211 GLY A CA 1
ATOM 1607 C C . GLY A 1 211 ? 24.498 -38.112 -13.593 1.00 57.62 211 GLY A C 1
ATOM 1608 O O . GLY A 1 211 ? 23.485 -37.899 -12.928 1.00 57.62 211 GLY A O 1
ATOM 1609 N N . PHE A 1 212 ? 24.561 -39.071 -14.516 1.00 59.75 212 PHE A N 1
ATOM 1610 C CA . PHE A 1 212 ? 23.503 -40.069 -14.699 1.00 59.75 212 PHE A CA 1
ATOM 1611 C C . PHE A 1 212 ? 23.965 -41.460 -14.243 1.00 59.75 212 PHE A C 1
ATOM 1613 O O . PHE A 1 212 ? 24.221 -42.323 -15.069 1.00 59.75 212 PHE A O 1
ATOM 1620 N N . GLU A 1 213 ? 24.065 -41.670 -12.927 1.00 54.56 213 GLU A N 1
ATOM 1621 C CA . GLU A 1 213 ? 23.818 -42.966 -12.268 1.00 54.56 213 GLU A CA 1
ATOM 1622 C C . GLU A 1 213 ? 23.564 -42.746 -10.762 1.00 54.56 213 GLU A C 1
ATOM 1624 O O . GLU A 1 213 ? 24.054 -41.769 -10.182 1.00 54.56 213 GLU A O 1
ATOM 1629 N N . PRO A 1 214 ? 22.718 -43.579 -10.133 1.00 50.69 214 PRO A N 1
ATOM 1630 C CA . PRO A 1 214 ? 22.075 -43.254 -8.873 1.00 50.69 214 PRO A CA 1
ATOM 1631 C C . PRO A 1 214 ? 23.013 -43.555 -7.704 1.00 50.69 214 PRO A C 1
ATOM 1633 O O . PRO A 1 214 ? 23.282 -44.709 -7.382 1.00 50.69 214 PRO A O 1
ATOM 1636 N N . VAL A 1 215 ? 23.470 -42.514 -7.010 1.00 46.81 215 VAL A N 1
ATOM 1637 C CA . VAL A 1 215 ? 24.004 -42.678 -5.655 1.00 46.81 215 VAL A CA 1
ATOM 1638 C C . VAL A 1 215 ? 22.843 -42.966 -4.704 1.00 46.81 215 VAL A C 1
ATOM 1640 O O . VAL A 1 215 ? 22.228 -42.059 -4.145 1.00 46.81 215 VAL A O 1
ATOM 1643 N N . ASP A 1 216 ? 22.520 -44.248 -4.546 1.00 52.78 216 ASP A N 1
ATOM 1644 C CA . ASP A 1 216 ? 21.752 -44.726 -3.403 1.00 52.78 216 ASP A CA 1
ATOM 1645 C C . ASP A 1 216 ? 22.703 -44.817 -2.211 1.00 52.78 216 ASP A C 1
ATOM 1647 O O . ASP A 1 216 ? 23.483 -45.761 -2.078 1.00 52.78 216 ASP A O 1
ATOM 1651 N N . SER A 1 217 ? 22.737 -43.762 -1.399 1.00 45.19 217 SER A N 1
ATOM 1652 C CA . SER A 1 217 ? 23.450 -43.736 -0.124 1.00 45.19 217 SER A CA 1
ATOM 1653 C C . SER A 1 217 ? 22.926 -42.586 0.732 1.00 45.19 217 SER A C 1
ATOM 1655 O O . SER A 1 217 ? 23.468 -41.488 0.724 1.00 45.19 217 SER A O 1
ATOM 1657 N N . ASN A 1 218 ? 21.879 -42.882 1.502 1.00 45.75 218 ASN A N 1
ATOM 1658 C CA . ASN A 1 218 ? 21.601 -42.271 2.805 1.00 45.75 218 ASN A CA 1
ATOM 1659 C C . ASN A 1 218 ? 21.438 -40.739 2.837 1.00 45.75 218 ASN A C 1
ATOM 1661 O O . ASN A 1 218 ? 22.271 -40.005 3.356 1.00 45.75 218 ASN A O 1
ATOM 1665 N N . ALA A 1 219 ? 20.280 -40.313 2.332 1.00 46.03 219 ALA A N 1
ATOM 1666 C CA . ALA A 1 219 ? 19.331 -39.399 2.975 1.00 46.03 219 ALA A CA 1
ATOM 1667 C C . ALA A 1 219 ? 19.876 -38.336 3.955 1.00 46.03 219 ALA A C 1
ATOM 1669 O O . ALA A 1 219 ? 19.888 -38.535 5.171 1.00 46.03 219 ALA A O 1
ATOM 1670 N N . ASP A 1 220 ? 20.114 -37.133 3.429 1.00 52.81 220 ASP A N 1
ATOM 1671 C CA . ASP A 1 220 ? 19.805 -35.910 4.173 1.00 52.81 220 ASP A CA 1
ATOM 1672 C C . ASP A 1 220 ? 18.272 -35.803 4.334 1.00 52.81 220 ASP A C 1
ATOM 1674 O O . ASP A 1 220 ? 17.560 -35.797 3.322 1.00 52.81 220 ASP A O 1
ATOM 1678 N N . PRO A 1 221 ? 17.724 -35.680 5.560 1.00 62.69 221 PRO A N 1
ATOM 1679 C CA . PRO A 1 221 ? 16.277 -35.581 5.786 1.00 62.69 221 PRO A CA 1
ATOM 1680 C C . PRO A 1 221 ? 15.646 -34.281 5.250 1.00 62.69 221 PRO A C 1
ATOM 1682 O O . PRO A 1 221 ? 14.422 -34.171 5.214 1.00 62.69 221 PRO A O 1
ATOM 1685 N N . ASP A 1 222 ? 16.460 -33.318 4.804 1.00 63.09 222 ASP A N 1
ATOM 1686 C CA . ASP A 1 222 ? 16.015 -31.999 4.341 1.00 63.09 222 ASP A CA 1
ATOM 1687 C C . ASP A 1 222 ? 15.999 -31.836 2.807 1.00 63.09 222 ASP A C 1
ATOM 1689 O O . ASP A 1 222 ? 15.661 -30.760 2.299 1.00 63.09 222 ASP A O 1
ATOM 1693 N N . ARG A 1 223 ? 16.326 -32.876 2.020 1.00 78.75 223 ARG A N 1
ATOM 1694 C CA . ARG A 1 223 ? 16.232 -32.783 0.553 1.00 78.75 223 ARG A CA 1
ATOM 1695 C C . ARG A 1 223 ? 14.799 -33.028 0.076 1.00 78.75 223 ARG A C 1
ATOM 1697 O O . ARG A 1 223 ? 14.160 -34.017 0.418 1.00 78.75 223 ARG A O 1
ATOM 1704 N N . GLN A 1 224 ? 14.302 -32.139 -0.782 1.00 76.75 224 GLN A N 1
ATOM 1705 C CA . GLN A 1 224 ? 13.005 -32.318 -1.436 1.00 76.75 224 GLN A CA 1
ATOM 1706 C C . GLN A 1 224 ? 13.041 -33.532 -2.382 1.00 76.75 224 GLN A C 1
ATOM 1708 O O . GLN A 1 224 ? 13.944 -33.638 -3.217 1.00 76.75 224 GLN A O 1
ATOM 1713 N N . LYS A 1 225 ? 12.043 -34.421 -2.261 1.00 81.88 225 LYS A N 1
ATOM 1714 C CA . LYS A 1 225 ? 11.843 -35.578 -3.151 1.00 81.88 225 LYS A CA 1
ATOM 1715 C C . LYS A 1 225 ? 11.772 -35.130 -4.613 1.00 81.88 225 LYS A C 1
ATOM 1717 O O . LYS A 1 225 ? 11.207 -34.080 -4.932 1.00 81.88 225 LYS A O 1
ATOM 1722 N N . THR A 1 226 ? 12.317 -35.937 -5.519 1.00 83.06 226 THR A N 1
ATOM 1723 C CA . THR A 1 226 ? 12.251 -35.623 -6.956 1.00 83.06 226 THR A CA 1
ATOM 1724 C C . THR A 1 226 ? 10.860 -35.923 -7.523 1.00 83.06 226 THR A C 1
ATOM 1726 O O . THR A 1 226 ? 10.136 -36.780 -7.022 1.00 83.06 226 THR A O 1
ATOM 1729 N N . ARG A 1 227 ? 10.462 -35.244 -8.610 1.00 77.50 227 ARG A N 1
ATOM 1730 C CA . ARG A 1 227 ? 9.137 -35.425 -9.246 1.00 77.50 227 ARG A CA 1
ATOM 1731 C C . ARG A 1 227 ? 8.851 -36.879 -9.650 1.00 77.50 227 ARG A C 1
ATOM 1733 O O . ARG A 1 227 ? 7.702 -37.302 -9.597 1.00 77.50 227 ARG A O 1
ATOM 1740 N N . ALA A 1 228 ? 9.884 -37.624 -10.044 1.00 79.88 228 ALA A N 1
ATOM 1741 C CA . ALA A 1 228 ? 9.768 -39.037 -10.399 1.00 79.88 228 ALA A CA 1
ATOM 1742 C C . ALA A 1 228 ? 9.465 -39.931 -9.183 1.00 79.88 228 ALA A C 1
ATOM 1744 O O . ALA A 1 228 ? 8.788 -40.943 -9.323 1.00 79.88 228 ALA A O 1
ATOM 1745 N N . GLU A 1 229 ? 9.941 -39.546 -8.002 1.00 79.75 229 GLU A N 1
ATOM 1746 C CA . GLU A 1 229 ? 9.719 -40.250 -6.737 1.00 79.75 229 GLU A CA 1
ATOM 1747 C C . GLU A 1 229 ? 8.294 -40.012 -6.218 1.00 79.75 229 GLU A C 1
ATOM 1749 O O . GLU A 1 229 ? 7.614 -40.950 -5.825 1.00 79.75 229 GLU A O 1
ATOM 1754 N N . VAL A 1 230 ? 7.795 -38.777 -6.347 1.00 83.62 230 VAL A N 1
ATOM 1755 C CA . VAL A 1 230 ? 6.409 -38.398 -6.006 1.00 83.62 230 VAL A CA 1
ATOM 1756 C C . VAL A 1 230 ? 5.366 -39.096 -6.889 1.00 83.62 230 VAL A C 1
ATOM 1758 O O . VAL A 1 230 ? 4.232 -39.261 -6.467 1.00 83.62 230 VAL A O 1
ATOM 1761 N N . MET A 1 231 ? 5.714 -39.483 -8.120 1.00 82.44 231 MET A N 1
ATOM 1762 C CA . MET A 1 231 ? 4.785 -40.167 -9.035 1.00 82.44 231 MET A CA 1
ATOM 1763 C C . MET A 1 231 ? 4.744 -41.691 -8.864 1.00 82.44 231 MET A C 1
ATOM 1765 O O . MET A 1 231 ? 3.888 -42.330 -9.472 1.00 82.44 231 MET A O 1
ATOM 1769 N 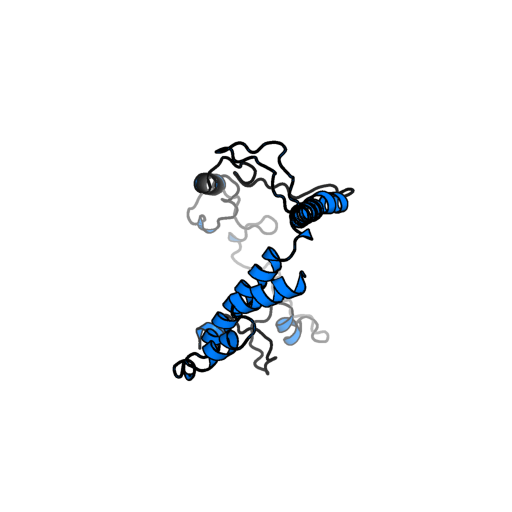N . LYS A 1 232 ? 5.685 -42.276 -8.113 1.00 75.69 232 LYS A N 1
ATOM 1770 C CA . LYS A 1 232 ? 5.767 -43.729 -7.886 1.00 75.69 232 LYS A CA 1
ATOM 1771 C C . LYS A 1 232 ? 5.149 -44.176 -6.556 1.00 75.69 232 LYS A C 1
ATOM 1773 O O . LYS A 1 232 ? 4.887 -45.367 -6.417 1.00 75.69 232 LYS A O 1
ATOM 1778 N N . GLU A 1 233 ? 4.963 -43.254 -5.613 1.00 64.75 233 GLU A N 1
ATOM 1779 C CA . GLU A 1 233 ? 4.212 -43.445 -4.359 1.00 64.75 233 GLU A CA 1
ATOM 1780 C C . GLU A 1 233 ? 2.707 -43.251 -4.602 1.00 64.75 233 GLU A C 1
ATOM 1782 O O . GLU A 1 233 ? 1.925 -44.104 -4.128 1.00 64.75 233 GLU A O 1
#